Protein AF-0000000077929182 (afdb_homodimer)

InterPro domains:
  IPR011042 Six-bladed beta-propeller, TolB-like [G3DSA:2.120.10.30] (1-137)

Sequence (280 aa):
MEGSLATRFIPGGKANRGLRALVFLTTSPQGNFVGSDWQQNSVVVCDGLGQVIGEYRGPGLHGCQPGSVSVDKKGYIFLTLREVNKVVILDPKGSLLGDFLTAYHGLEKPRVTTMVDGRHLVVSLSNGTIHVFRVRSPDSMEGSLATRFIPGGKANRGLRALVFLTTSPQGNFVGSDWQQNSVVVCDGLGQVIGEYRGPGLHGCQPGSVSVDKKGYIFLTLREVNKVVILDPKGSLLGDFLTAYHGLEKPRVTTMVDGRHLVVSLSNGTIHVFRVRSPDS

Foldseek 3Di:
DDDDDDDDAAQQGPVCVPQWDFPEWDAAPQQWIWTFTQNVLWIFIGHNRRYTQAIGNDPLSPPDRWAEWEAANQQKIWTDRQVQQFIWIAHNRGHTPGTDDHVVNVGHRWHYWYDDPRFWIWTAHPVGDIDIDGHDDVVD/DDDDDDDDAAQQGPVCVPQWDFPEWDAAPQQWIWTFTQNVLWIFIGHNHRYTQAIGNDPLSPPDRWAEWEAANQQKIWTDRQVQQFIFIAHNRGHTPGTDDHVVNVGHRWHYWYDDPRFWIWTAHPVGDIDIDGHDDVVD

Solvent-accessible surface area (backbone atoms only — not comparable to full-atom values): 13642 Å² total; per-residue (Å²): 107,48,66,43,81,70,50,70,44,23,64,64,32,75,90,37,59,60,61,32,29,48,70,27,52,38,62,30,78,86,46,29,37,40,30,17,18,51,68,66,33,21,36,40,27,20,40,81,82,20,46,61,71,25,63,28,68,53,89,72,23,74,98,43,75,40,35,21,47,26,39,29,68,85,28,38,30,39,35,27,26,34,93,76,18,27,28,32,32,22,40,69,51,35,47,79,74,46,80,54,44,34,53,91,73,69,41,51,36,31,43,24,38,32,54,45,93,46,37,32,44,34,36,32,20,54,46,26,36,36,40,33,22,41,53,45,50,74,90,102,108,49,66,43,83,71,49,69,42,25,62,63,32,74,90,37,57,59,61,32,29,48,69,27,50,38,64,30,78,86,46,30,38,39,30,18,18,52,67,66,33,22,38,40,26,20,41,79,82,20,47,60,72,25,61,27,70,54,89,73,23,74,98,43,75,40,37,22,47,27,39,29,67,84,27,37,30,38,35,27,27,35,92,77,19,28,28,32,31,22,40,70,51,36,48,79,73,45,79,55,43,35,53,90,74,70,41,54,36,30,43,25,38,31,54,44,93,45,37,32,44,34,36,32,20,54,46,26,36,35,38,34,23,41,54,43,51,74,90,103

Organism: Lynx pardinus (NCBI:txid191816)

pLDDT: mean 92.9, std 7.56, range [47.56, 98.25]

Nearest PDB structures (foldseek):
  6xg7-assembly1_A  TM=8.193E-01  e=3.027E-07  Drosophila melanogaster
  7qrv-assembly2_B  TM=7.814E-01  e=9.062E-07  Homo sapiens
  7qrw-assembly1_A  TM=7.656E-01  e=4.958E-06  Homo sapiens
  8j72-assembly1_A  TM=8.056E-01  e=1.259E-05  Mus musculus
  5ex7-assembly1_A  TM=6.971E-01  e=2.568E-06  Drosophila melanogaster

Structure (mmCIF, N/CA/C/O backbone):
data_AF-0000000077929182-model_v1
#
loop_
_entity.id
_entity.type
_entity.pdbx_description
1 polymer 'E3 ubiquitin-protein ligase trim56'
#
loop_
_atom_site.group_PDB
_atom_site.id
_atom_site.type_symbol
_atom_site.label_atom_id
_atom_site.label_alt_id
_atom_site.label_comp_id
_atom_site.label_asym_id
_atom_site.label_entity_id
_atom_site.label_seq_id
_atom_site.pdbx_PDB_ins_code
_atom_site.Cartn_x
_atom_site.Cartn_y
_atom_site.Cartn_z
_atom_site.occupancy
_atom_site.B_iso_or_equiv
_atom_site.auth_seq_id
_atom_site.auth_comp_id
_atom_site.auth_asym_id
_atom_site.auth_atom_id
_atom_site.pdbx_PDB_model_num
ATOM 1 N N . MET A 1 1 ? 13.773 18.625 -3.391 1 83.38 1 MET A N 1
ATOM 2 C CA . MET A 1 1 ? 12.367 18.219 -3.361 1 83.38 1 MET A CA 1
ATOM 3 C C . MET A 1 1 ? 11.719 18.625 -2.041 1 83.38 1 MET A C 1
ATOM 5 O O . MET A 1 1 ? 12.336 18.531 -0.981 1 83.38 1 MET A O 1
ATOM 9 N N . GLU A 1 2 ? 10.68 19.297 -2.236 1 87.94 2 GLU A N 1
ATOM 10 C CA . GLU A 1 2 ? 10 19.797 -1.045 1 87.94 2 GLU A CA 1
ATOM 11 C C . GLU A 1 2 ? 8.547 19.328 -1.004 1 87.94 2 GLU A C 1
ATOM 13 O O . GLU A 1 2 ? 7.91 19.156 -2.049 1 87.94 2 GLU A O 1
ATOM 18 N N . GLY A 1 3 ? 8.125 18.953 0.237 1 92.5 3 GLY A N 1
ATOM 19 C CA . GLY A 1 3 ? 6.723 18.672 0.479 1 92.5 3 GLY A CA 1
ATOM 20 C C . GLY A 1 3 ? 6.012 19.766 1.256 1 92.5 3 GLY A C 1
ATOM 21 O O . GLY A 1 3 ? 6.527 20.25 2.262 1 92.5 3 GLY A O 1
ATOM 22 N N . SER A 1 4 ? 4.906 20.219 0.706 1 94.06 4 SER A N 1
ATOM 23 C CA . SER A 1 4 ? 4.078 21.203 1.407 1 94.06 4 SER A CA 1
ATOM 24 C C . SER A 1 4 ? 2.682 20.656 1.678 1 94.06 4 SER A C 1
ATOM 26 O O . SER A 1 4 ? 2.074 20.031 0.804 1 94.06 4 SER A O 1
ATOM 28 N N . LEU A 1 5 ? 2.184 20.875 2.857 1 95.38 5 LEU A N 1
ATOM 29 C CA . LEU A 1 5 ? 0.875 20.375 3.254 1 95.38 5 LEU A CA 1
ATOM 30 C C . LEU A 1 5 ? -0.235 21.031 2.445 1 95.38 5 LEU A C 1
ATOM 32 O O . LEU A 1 5 ? -0.37 22.25 2.457 1 95.38 5 LEU A O 1
ATOM 36 N N . ALA A 1 6 ? -0.943 20.234 1.772 1 95.06 6 ALA A N 1
ATOM 37 C CA . ALA A 1 6 ? -2.062 20.734 0.974 1 95.06 6 ALA A CA 1
ATOM 38 C C . ALA A 1 6 ? -3.365 20.672 1.767 1 95.06 6 ALA A C 1
ATOM 40 O O . ALA A 1 6 ? -4.145 21.641 1.755 1 95.06 6 ALA A O 1
ATOM 41 N N . THR A 1 7 ? -3.629 19.578 2.395 1 94.62 7 THR A N 1
ATOM 42 C CA . THR A 1 7 ? -4.824 19.406 3.215 1 94.62 7 THR A CA 1
ATOM 43 C C . THR A 1 7 ? -4.645 18.25 4.199 1 94.62 7 THR A C 1
ATOM 45 O O . THR A 1 7 ? -3.67 17.5 4.113 1 94.62 7 THR A O 1
ATOM 48 N N . ARG A 1 8 ? -5.449 18.188 5.188 1 95.19 8 ARG A N 1
ATOM 49 C CA . ARG A 1 8 ? -5.512 17.078 6.141 1 95.19 8 ARG A CA 1
ATOM 50 C C . ARG A 1 8 ? -6.953 16.797 6.562 1 95.19 8 ARG A C 1
ATOM 52 O O . ARG A 1 8 ? -7.777 17.719 6.609 1 95.19 8 ARG A O 1
ATOM 59 N N . PHE A 1 9 ? -7.242 15.594 6.754 1 95.38 9 PHE A N 1
ATOM 60 C CA . PHE A 1 9 ? -8.578 15.234 7.215 1 95.38 9 PHE A CA 1
ATOM 61 C C . PHE A 1 9 ? -8.547 13.93 8.008 1 95.38 9 PHE A C 1
ATOM 63 O O . PHE A 1 9 ? -7.539 13.219 8 1 95.38 9 PHE A O 1
ATOM 70 N N . ILE A 1 10 ? -9.586 13.695 8.742 1 94.88 10 ILE A N 1
ATOM 71 C CA . ILE A 1 10 ? -9.844 12.445 9.453 1 94.88 10 ILE A CA 1
ATOM 72 C C . ILE A 1 10 ? -11.062 11.75 8.859 1 94.88 10 ILE A C 1
ATOM 74 O O . ILE A 1 10 ? -12.156 12.328 8.812 1 94.88 10 ILE A O 1
ATOM 78 N N . PRO A 1 11 ? -10.82 10.531 8.336 1 95.12 11 PRO A N 1
ATOM 79 C CA . PRO A 1 11 ? -12.016 9.844 7.84 1 95.12 11 PRO A CA 1
ATOM 80 C C . PRO A 1 11 ? -13.156 9.836 8.852 1 95.12 11 PRO A C 1
ATOM 82 O O . PRO A 1 11 ? -12.977 9.375 9.984 1 95.12 11 PRO A O 1
ATOM 85 N N . GLY A 1 12 ? -14.328 10.289 8.422 1 93.44 12 GLY A N 1
ATOM 86 C CA . GLY A 1 12 ? -15.492 10.359 9.289 1 93.44 12 GLY A CA 1
ATOM 87 C C . GLY A 1 12 ? -15.539 11.633 10.117 1 93.44 12 GLY A C 1
ATOM 88 O O . GLY A 1 12 ? -16.484 11.859 10.867 1 93.44 12 GLY A O 1
ATOM 89 N N . GLY A 1 13 ? -14.492 12.484 10.055 1 93.44 13 GLY A N 1
ATOM 90 C CA . GLY A 1 13 ? -14.508 13.766 10.734 1 93.44 13 GLY A CA 1
ATOM 91 C C . GLY A 1 13 ? -13.664 13.789 11.992 1 93.44 13 GLY A C 1
ATOM 92 O O . GLY A 1 13 ? -13.219 12.742 12.469 1 93.44 13 GLY A O 1
ATOM 93 N N . LYS A 1 14 ? -13.523 15 12.562 1 91.38 14 LYS A N 1
ATOM 94 C CA . LYS A 1 14 ? -12.617 15.25 13.68 1 91.38 14 LYS A CA 1
ATOM 95 C C . LYS A 1 14 ? -13.023 14.438 14.906 1 91.38 14 LYS A C 1
ATOM 97 O O . LYS A 1 14 ? -12.164 14.031 15.695 1 91.38 14 LYS A O 1
ATOM 102 N N . ALA A 1 15 ? -14.258 14.164 15.039 1 91.38 15 ALA A N 1
ATOM 103 C CA . ALA A 1 15 ? -14.758 13.406 16.188 1 91.38 15 ALA A CA 1
ATOM 104 C C . ALA A 1 15 ? -14.203 11.984 16.188 1 91.38 15 ALA A C 1
ATOM 106 O O . ALA A 1 15 ? -14.227 11.297 17.203 1 91.38 15 ALA A O 1
ATOM 107 N N . ASN A 1 16 ? -13.688 11.555 15.078 1 90.94 16 ASN A N 1
ATOM 108 C CA . ASN A 1 16 ? -13.172 10.195 14.938 1 90.94 16 ASN A CA 1
ATOM 109 C C . ASN A 1 16 ? -11.656 10.156 15.117 1 90.94 16 ASN A C 1
ATOM 111 O O . ASN A 1 16 ? -11.031 9.117 14.898 1 90.94 16 ASN A O 1
ATOM 115 N N . ARG A 1 17 ? -11.047 11.234 15.477 1 89.38 17 ARG A N 1
ATOM 116 C CA . ARG A 1 17 ? -9.602 11.25 15.672 1 89.38 17 ARG A CA 1
ATOM 117 C C . ARG A 1 17 ? -9.172 10.195 16.688 1 89.38 17 ARG A C 1
ATOM 119 O O . ARG A 1 17 ? -9.758 10.086 17.766 1 89.38 17 ARG A O 1
ATOM 126 N N . GLY A 1 18 ? -8.219 9.469 16.281 1 91.88 18 GLY A N 1
ATOM 127 C CA . GLY A 1 18 ? -7.688 8.453 17.172 1 91.88 18 GLY A CA 1
ATOM 128 C C . GLY A 1 18 ? -8.5 7.168 17.172 1 91.88 18 GLY A C 1
ATOM 129 O O . GLY A 1 18 ? -8.125 6.191 17.828 1 91.88 18 GLY A O 1
ATOM 130 N N . LEU A 1 19 ? -9.562 7.168 16.453 1 93.88 19 LEU A N 1
ATOM 131 C CA . LEU A 1 19 ? -10.438 6.004 16.453 1 93.88 19 LEU A CA 1
ATOM 132 C C . LEU A 1 19 ? -10.125 5.09 15.266 1 93.88 19 LEU A C 1
ATOM 134 O O . LEU A 1 19 ? -10.711 4.016 15.133 1 93.88 19 LEU A O 1
ATOM 138 N N . ARG A 1 20 ? -9.148 5.566 14.484 1 93 20 ARG A N 1
ATOM 139 C CA . ARG A 1 20 ? -8.766 4.77 13.328 1 93 20 ARG A CA 1
ATOM 140 C C . ARG A 1 20 ? -7.254 4.598 13.25 1 93 20 ARG A C 1
ATOM 142 O O . ARG A 1 20 ? -6.504 5.445 13.742 1 93 20 ARG A O 1
ATOM 149 N N . ALA A 1 21 ? -6.844 3.523 12.75 1 92.69 21 ALA A N 1
ATOM 150 C CA . ALA A 1 21 ? -5.449 3.215 12.453 1 92.69 21 ALA A CA 1
ATOM 151 C C . ALA A 1 21 ? -5.312 2.52 11.102 1 92.69 21 ALA A C 1
ATOM 153 O O . ALA A 1 21 ? -5.293 1.289 11.023 1 92.69 21 ALA A O 1
ATOM 154 N N . LEU A 1 22 ? -5.133 3.322 10.094 1 95.12 22 LEU A N 1
ATOM 155 C CA . LEU A 1 22 ? -5.043 2.77 8.75 1 95.12 22 LEU A CA 1
ATOM 156 C C . LEU A 1 22 ? -3.723 2.033 8.547 1 95.12 22 LEU A C 1
ATOM 158 O O . LEU A 1 22 ? -2.658 2.557 8.883 1 95.12 22 LEU A O 1
ATOM 162 N N . VAL A 1 23 ? -3.799 0.853 8.016 1 94.25 23 VAL A N 1
ATOM 163 C CA . VAL A 1 23 ? -2.594 0.059 7.809 1 94.25 23 VAL A CA 1
ATOM 164 C C . VAL A 1 23 ? -2.303 -0.065 6.316 1 94.25 23 VAL A C 1
ATOM 166 O O . VAL A 1 23 ? -1.18 -0.385 5.918 1 94.25 23 VAL A O 1
ATOM 169 N N . PHE A 1 24 ? -3.266 0.131 5.461 1 97.06 24 PHE A N 1
ATOM 170 C CA . PHE A 1 24 ? -3.117 0.319 4.023 1 97.06 24 PHE A CA 1
ATOM 171 C C . PHE A 1 24 ? -3.994 1.466 3.535 1 97.06 24 PHE A C 1
ATOM 173 O O . PHE A 1 24 ? -5.012 1.786 4.156 1 97.06 24 PHE A O 1
ATOM 180 N N . LEU A 1 25 ? -3.576 2.027 2.471 1 97.81 25 LEU A N 1
ATOM 181 C CA . LEU A 1 25 ? -4.266 3.188 1.912 1 97.81 25 LEU A CA 1
ATOM 182 C C . LEU A 1 25 ? -3.986 3.318 0.419 1 97.81 25 LEU A C 1
ATOM 184 O O . LEU A 1 25 ? -2.848 3.152 -0.021 1 97.81 25 LEU A O 1
ATOM 188 N N . THR A 1 26 ? -5 3.543 -0.329 1 97.38 26 THR A N 1
ATOM 189 C CA . THR A 1 26 ? -4.887 3.854 -1.749 1 97.38 26 THR A CA 1
ATOM 190 C C . THR A 1 26 ? -5.965 4.844 -2.174 1 97.38 26 THR A C 1
ATOM 192 O O . THR A 1 26 ? -6.758 5.301 -1.347 1 97.38 26 THR A O 1
ATOM 195 N N . THR A 1 27 ? -5.91 5.27 -3.357 1 96.19 27 THR A N 1
ATOM 196 C CA . THR A 1 27 ? -6.891 6.203 -3.896 1 96.19 27 THR A CA 1
ATOM 197 C C . THR A 1 27 ? -7.512 5.656 -5.18 1 96.19 27 THR A C 1
ATOM 199 O O . THR A 1 27 ? -6.859 4.922 -5.926 1 96.19 27 THR A O 1
ATOM 202 N N . SER A 1 28 ? -8.773 5.965 -5.363 1 95.5 28 SER A N 1
ATOM 203 C CA . SER A 1 28 ? -9.453 5.582 -6.594 1 95.5 28 SER A CA 1
ATOM 204 C C . SER A 1 28 ? -9.375 6.688 -7.641 1 95.5 28 SER A C 1
ATOM 206 O O . SER A 1 28 ? -9.094 7.844 -7.305 1 95.5 28 SER A O 1
ATOM 208 N N . PRO A 1 29 ? -9.586 6.312 -8.914 1 92.31 29 PRO A N 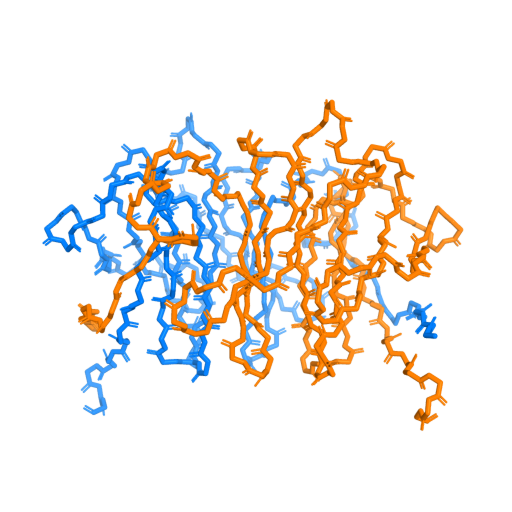1
ATOM 209 C CA . PRO A 1 29 ? -9.609 7.332 -9.961 1 92.31 29 PRO A CA 1
ATOM 210 C C . PRO A 1 29 ? -10.711 8.367 -9.758 1 92.31 29 PRO A C 1
ATOM 212 O O . PRO A 1 29 ? -10.648 9.461 -10.312 1 92.31 29 PRO A O 1
ATOM 215 N N . GLN A 1 30 ? -11.719 8.047 -9.008 1 91.56 30 GLN A N 1
ATOM 216 C CA . GLN A 1 30 ? -12.844 8.945 -8.75 1 91.56 30 GLN A CA 1
ATOM 217 C C . GLN A 1 30 ? -12.516 9.922 -7.629 1 91.56 30 GLN A C 1
ATOM 219 O O . GLN A 1 30 ? -13.328 10.797 -7.301 1 91.56 30 GLN A O 1
ATOM 224 N N . GLY A 1 31 ? -11.375 9.742 -7.035 1 93 31 GLY A N 1
ATOM 225 C CA . GLY A 1 31 ? -10.953 10.688 -6.016 1 93 31 GLY A CA 1
ATOM 226 C C . GLY A 1 31 ? -11.297 10.242 -4.605 1 93 31 GLY A C 1
ATOM 227 O O . GLY A 1 31 ? -11.242 11.039 -3.668 1 93 31 GLY A O 1
ATOM 228 N N . ASN A 1 32 ? -11.711 8.992 -4.469 1 96.69 32 ASN A N 1
ATOM 229 C CA . ASN A 1 32 ? -11.977 8.445 -3.143 1 96.69 32 ASN A CA 1
ATOM 230 C C . ASN A 1 32 ? -10.711 7.855 -2.52 1 96.69 32 ASN A C 1
ATOM 232 O O . ASN A 1 32 ? -9.82 7.402 -3.234 1 96.69 32 ASN A O 1
ATOM 236 N N . PHE A 1 33 ? -10.688 7.887 -1.22 1 97.12 33 PHE A N 1
ATOM 237 C CA . PHE A 1 33 ? -9.664 7.188 -0.451 1 97.12 33 PHE A CA 1
ATOM 238 C C . PHE A 1 33 ? -10.195 5.848 0.056 1 97.12 33 PHE A C 1
ATOM 240 O O . PHE A 1 33 ? -11.336 5.758 0.504 1 97.12 33 PHE A O 1
ATOM 247 N N . VAL A 1 34 ? -9.445 4.859 -0.095 1 98.19 34 VAL A N 1
ATOM 248 C CA . VAL A 1 34 ? -9.773 3.521 0.385 1 98.19 34 VAL A CA 1
ATOM 249 C C . VAL A 1 34 ? -8.695 3.033 1.344 1 98.19 34 VAL A C 1
ATOM 251 O O . VAL A 1 34 ? -7.512 2.988 0.986 1 98.19 34 VAL A O 1
ATOM 254 N N . GLY A 1 35 ? -9.055 2.707 2.539 1 97.5 35 GLY A N 1
ATOM 255 C CA . GLY A 1 35 ? -8.078 2.287 3.533 1 97.5 35 GLY A CA 1
ATOM 256 C C . GLY A 1 35 ? -8.531 1.088 4.344 1 97.5 35 GLY A C 1
ATOM 257 O O . GLY A 1 35 ? -9.727 0.931 4.617 1 97.5 35 GLY A O 1
ATOM 258 N N . SER A 1 36 ? -7.586 0.238 4.641 1 96.69 36 SER A N 1
ATOM 259 C CA . SER A 1 36 ? -7.824 -0.81 5.629 1 96.69 36 SER A CA 1
ATOM 260 C C . SER A 1 36 ? -7.531 -0.317 7.039 1 96.69 36 SER A C 1
ATOM 262 O O . SER A 1 36 ? -6.453 0.216 7.305 1 96.69 36 SER A O 1
ATOM 264 N N . ASP A 1 37 ? -8.469 -0.519 7.879 1 95 37 ASP A N 1
ATOM 265 C CA . ASP A 1 37 ? -8.406 0.017 9.234 1 95 37 ASP A CA 1
ATOM 266 C C . ASP A 1 37 ? -8.273 -1.104 10.266 1 95 37 ASP A C 1
ATOM 268 O O . ASP A 1 37 ? -9.211 -1.862 10.492 1 95 37 ASP A O 1
ATOM 272 N N . TRP A 1 38 ? -7.121 -1.135 10.875 1 91.56 38 TRP A N 1
ATOM 273 C CA . TRP A 1 38 ? -6.859 -2.176 11.859 1 91.56 38 TRP A CA 1
ATOM 274 C C . TRP A 1 38 ? -7.719 -1.975 13.109 1 91.56 38 TRP A C 1
ATOM 276 O O . TRP A 1 38 ? -8.25 -2.938 13.664 1 91.56 38 TRP A O 1
ATOM 286 N N . GLN A 1 39 ? -7.836 -0.764 13.508 1 92.38 39 GLN A N 1
ATOM 287 C CA . GLN A 1 39 ? -8.57 -0.482 14.742 1 92.38 39 GLN A CA 1
ATOM 288 C C . GLN A 1 39 ? -10.055 -0.819 14.578 1 92.38 39 GLN A C 1
ATOM 290 O O . GLN A 1 39 ? -10.672 -1.378 15.492 1 92.38 39 GLN A O 1
ATOM 295 N N . GLN A 1 40 ? -10.578 -0.492 13.469 1 91.81 40 GLN A N 1
ATOM 296 C CA . GLN A 1 40 ? -12 -0.715 13.219 1 91.81 40 GLN A CA 1
ATOM 297 C C . GLN A 1 40 ? -12.234 -2.062 12.547 1 91.81 40 GLN A C 1
ATOM 299 O O . GLN A 1 40 ? -13.383 -2.471 12.344 1 91.81 40 GLN A O 1
ATOM 304 N N . ASN A 1 41 ? -11.203 -2.791 12.203 1 93.19 41 ASN A N 1
ATOM 305 C CA . ASN A 1 41 ? -11.297 -4.047 11.461 1 93.19 41 ASN A CA 1
ATOM 306 C C . ASN A 1 41 ? -12.188 -3.908 10.234 1 93.19 41 ASN A C 1
ATOM 308 O O . ASN A 1 41 ? -13.117 -4.695 10.047 1 93.19 41 ASN A O 1
ATOM 312 N N . SER A 1 42 ? -11.859 -2.961 9.43 1 95.19 42 SER A N 1
ATOM 313 C CA . SER A 1 42 ? -12.711 -2.648 8.289 1 95.19 42 SER A CA 1
ATOM 314 C C . SER A 1 42 ? -11.906 -2.066 7.137 1 95.19 42 SER A C 1
ATOM 316 O O . SER A 1 42 ? -10.742 -1.708 7.305 1 95.19 42 SER A O 1
ATOM 318 N N . VAL A 1 43 ? -12.484 -2.129 5.996 1 97.31 43 VAL A N 1
ATOM 319 C CA . VAL A 1 43 ? -12.07 -1.295 4.871 1 97.31 43 VAL A CA 1
ATOM 320 C C . VAL A 1 43 ? -12.984 -0.076 4.77 1 97.31 43 VAL A C 1
ATOM 322 O O . VAL A 1 43 ? -14.195 -0.215 4.629 1 97.31 43 VAL A O 1
ATOM 325 N N . VAL A 1 44 ? -12.422 1.069 4.875 1 97.25 44 VAL A N 1
ATOM 326 C CA . VAL A 1 44 ? -13.195 2.305 4.852 1 97.25 44 VAL A CA 1
ATOM 327 C C . VAL A 1 44 ? -13 3.014 3.516 1 97.25 44 VAL A C 1
ATOM 329 O O . VAL A 1 44 ? -11.891 3.051 2.982 1 97.25 44 VAL A O 1
ATOM 332 N N . VAL A 1 45 ? -14.086 3.5 2.955 1 98.12 45 VAL A N 1
ATOM 333 C CA . VAL A 1 45 ? -14.062 4.34 1.764 1 98.12 45 VAL A CA 1
ATOM 334 C C . VAL A 1 45 ? -14.516 5.758 2.121 1 98.12 45 VAL A C 1
ATOM 336 O O . VAL A 1 45 ? -15.602 5.949 2.668 1 98.12 45 VAL A O 1
ATOM 339 N N . CYS A 1 46 ? -13.68 6.691 1.832 1 96.81 46 CYS A N 1
ATOM 340 C CA . CYS A 1 46 ? -14.039 8.086 2.062 1 96.81 46 CYS A CA 1
ATOM 341 C C . CYS A 1 46 ? -13.836 8.914 0.803 1 96.81 46 CYS A C 1
ATOM 343 O O . CYS A 1 46 ? -12.992 8.586 -0.035 1 96.81 46 CYS A O 1
ATOM 345 N N . ASP A 1 47 ?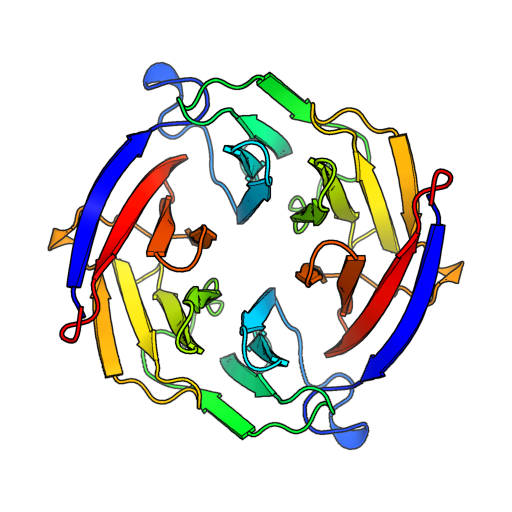 -14.594 9.977 0.696 1 95.31 47 ASP A N 1
ATOM 346 C CA . ASP A 1 47 ? -14.438 10.844 -0.464 1 95.31 47 ASP A CA 1
ATOM 347 C C . ASP A 1 47 ? -13.312 11.859 -0.241 1 95.31 47 ASP A C 1
ATOM 349 O O . ASP A 1 47 ? -12.609 11.797 0.769 1 95.31 47 ASP A O 1
ATOM 353 N N . GLY A 1 48 ? -13.094 12.688 -1.212 1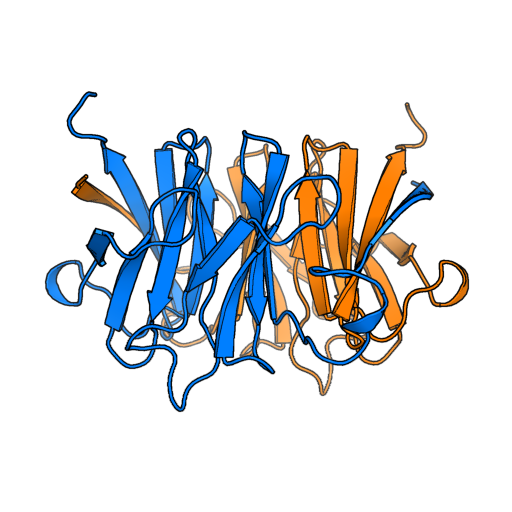 90.5 48 GLY A N 1
ATOM 354 C CA . GLY A 1 48 ? -11.992 13.625 -1.186 1 90.5 48 GLY A CA 1
ATOM 355 C C . GLY A 1 48 ? -12.102 14.648 -0.07 1 90.5 48 GLY A C 1
ATOM 356 O O . GLY A 1 48 ? -11.133 15.344 0.241 1 90.5 48 GLY A O 1
ATOM 357 N N . LEU A 1 49 ? -13.25 14.68 0.604 1 89.25 49 LEU A N 1
ATOM 358 C CA . LEU A 1 49 ? -13.477 15.625 1.693 1 89.25 49 LEU A CA 1
ATOM 359 C C . LEU A 1 49 ? -13.406 14.914 3.045 1 89.25 49 LEU A C 1
ATOM 361 O O . LEU A 1 49 ? -13.594 15.547 4.09 1 89.25 49 LEU A O 1
ATOM 365 N N . GLY A 1 50 ? -13.141 13.625 2.998 1 92.62 50 GLY A N 1
ATOM 366 C CA . GLY A 1 50 ? -12.969 12.875 4.23 1 92.62 50 GLY A CA 1
ATOM 367 C C . GLY A 1 50 ? -14.258 12.266 4.746 1 92.62 50 GLY A C 1
ATOM 368 O O . GLY A 1 50 ? -14.281 11.664 5.82 1 92.62 50 GLY A O 1
ATOM 369 N N . GLN A 1 51 ? -15.305 12.445 4.012 1 95.56 51 GLN A N 1
ATOM 370 C CA . GLN A 1 51 ? -16.562 11.812 4.395 1 95.56 51 GLN A CA 1
ATOM 371 C C . GLN A 1 51 ? -16.562 10.328 4.07 1 95.56 51 GLN A C 1
ATOM 373 O O . GLN A 1 51 ? -16.234 9.93 2.947 1 95.56 51 GLN A O 1
ATOM 378 N N . VAL A 1 52 ? -16.953 9.555 5.074 1 96.88 52 VAL A N 1
ATOM 379 C CA . VAL A 1 52 ? -17.047 8.117 4.859 1 96.88 52 VAL A CA 1
ATOM 380 C C . VAL A 1 52 ? -18.281 7.801 4.016 1 96.88 52 VAL A C 1
ATOM 382 O O . VAL A 1 52 ? -19.406 8.125 4.406 1 96.88 52 VAL A O 1
ATOM 385 N N . ILE A 1 53 ? -18.078 7.199 2.902 1 96.94 53 ILE A N 1
ATOM 386 C CA . ILE A 1 53 ? -19.203 6.918 2.008 1 96.94 53 ILE A CA 1
ATOM 387 C C . ILE A 1 53 ? -19.453 5.414 1.963 1 96.94 53 ILE A C 1
ATOM 389 O O . ILE A 1 53 ? -20.453 4.965 1.379 1 96.94 53 ILE A O 1
ATOM 393 N N . GLY A 1 54 ? -18.594 4.594 2.564 1 96.81 54 GLY A N 1
ATOM 394 C CA . GLY A 1 54 ? -18.75 3.15 2.654 1 96.81 54 GLY A CA 1
ATOM 395 C C . GLY A 1 54 ? -17.75 2.498 3.594 1 96.81 54 GLY A C 1
ATOM 396 O O . GLY A 1 54 ? -16.688 3.051 3.85 1 96.81 54 GLY A O 1
ATOM 397 N N . GLU A 1 55 ? -18.094 1.359 4.078 1 95.81 55 GLU A N 1
ATOM 398 C CA . GLU A 1 55 ? -17.25 0.59 4.984 1 95.81 55 GLU A CA 1
ATOM 399 C C . GLU A 1 55 ? -17.562 -0.901 4.895 1 95.81 55 GLU A C 1
ATOM 401 O O . GLU A 1 55 ? -18.719 -1.308 4.988 1 95.81 55 GLU A O 1
ATOM 406 N N . TYR A 1 56 ? -16.562 -1.627 4.656 1 96.88 56 TYR A N 1
ATOM 407 C CA . TYR A 1 56 ? -16.703 -3.078 4.609 1 96.88 56 TYR A CA 1
ATOM 408 C C . TYR A 1 56 ? -16.188 -3.721 5.887 1 96.88 56 TYR A C 1
ATOM 410 O O . TYR A 1 56 ? -15.008 -3.564 6.23 1 96.88 56 TYR A O 1
ATOM 418 N N . ARG A 1 57 ? -16.969 -4.414 6.672 1 92.38 57 ARG A N 1
ATOM 419 C CA . ARG A 1 57 ? -16.641 -5.133 7.895 1 92.38 57 ARG A CA 1
ATOM 420 C C . ARG A 1 57 ? -16.953 -6.617 7.77 1 92.38 57 ARG A C 1
ATOM 422 O O . ARG A 1 57 ? -17.453 -7.23 8.719 1 92.38 57 ARG A O 1
ATOM 429 N N . GLY A 1 58 ? -16.812 -7.137 6.59 1 82.81 58 GLY A N 1
ATOM 430 C CA . GLY A 1 58 ? -17.312 -8.469 6.293 1 82.81 58 GLY A CA 1
ATOM 431 C C . GLY A 1 58 ? -16.375 -9.578 6.719 1 82.81 58 GLY A C 1
ATOM 432 O O . GLY A 1 58 ? -15.367 -9.312 7.391 1 82.81 58 GLY A O 1
ATOM 433 N N . PRO A 1 59 ? -16.859 -10.742 6.434 1 75 59 PRO A N 1
ATOM 434 C CA . PRO A 1 59 ? -16.047 -11.93 6.746 1 75 59 PRO A CA 1
ATOM 435 C C . PRO A 1 59 ? -14.633 -11.844 6.191 1 75 59 PRO A C 1
ATOM 437 O O . PRO A 1 59 ? -14.398 -11.203 5.164 1 75 59 PRO A O 1
ATOM 440 N N . GLY A 1 60 ? -13.688 -12.383 6.926 1 76.5 60 GLY A N 1
ATOM 441 C CA . GLY A 1 60 ? -12.305 -12.406 6.492 1 76.5 60 GLY A CA 1
ATOM 442 C C . GLY A 1 60 ? -11.438 -11.383 7.195 1 76.5 60 GLY A C 1
ATOM 443 O O . GLY A 1 60 ? -10.203 -11.469 7.164 1 76.5 60 GLY A O 1
ATOM 444 N N . LEU A 1 61 ? -12.211 -10.328 7.641 1 81.25 61 LEU A N 1
ATOM 445 C CA . LEU A 1 61 ? -11.445 -9.297 8.344 1 81.25 61 LEU A CA 1
ATOM 446 C C . LEU A 1 61 ? -11.383 -9.594 9.836 1 81.25 61 LEU A C 1
ATOM 448 O O . LEU A 1 61 ? -10.539 -9.055 10.547 1 81.25 61 LEU A O 1
ATOM 452 N N . HIS A 1 62 ? -12.227 -10.469 10.297 1 75.94 62 HIS A N 1
ATOM 453 C CA . HIS A 1 62 ? -12.328 -10.711 11.734 1 75.94 62 HIS A CA 1
ATOM 454 C C . HIS A 1 62 ? -11.18 -11.594 12.227 1 75.94 62 HIS A C 1
ATOM 456 O O . HIS A 1 62 ? -10.867 -12.609 11.602 1 75.94 62 HIS A O 1
ATOM 462 N N . GLY A 1 63 ? -10.578 -11.055 13.344 1 70.31 63 GLY A N 1
ATOM 463 C CA . GLY A 1 63 ? -9.523 -11.812 14 1 70.31 63 GLY A CA 1
ATOM 464 C C . GLY A 1 63 ? -8.164 -11.625 13.344 1 70.31 63 GLY A C 1
ATOM 465 O O . GLY A 1 63 ? -7.168 -12.188 13.805 1 70.31 63 GLY A O 1
ATOM 466 N N . CYS A 1 64 ? -8.172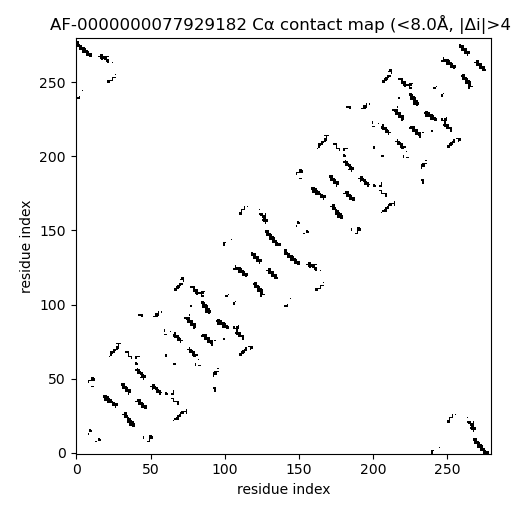 -10.961 12.18 1 73.81 64 CYS A N 1
ATOM 467 C CA . CYS A 1 64 ? -6.906 -10.742 11.484 1 73.81 64 CYS A CA 1
ATOM 468 C C . CYS A 1 64 ? -6.723 -9.273 11.125 1 73.81 64 CYS A C 1
ATOM 470 O O . CYS A 1 64 ? -7.668 -8.492 11.203 1 73.81 64 CYS A O 1
ATOM 472 N N . GLN A 1 65 ? -5.504 -8.859 10.969 1 81.12 65 GLN A N 1
ATOM 473 C CA . GLN A 1 65 ? -5.25 -7.543 10.391 1 81.12 65 GLN A CA 1
ATOM 474 C C . GLN A 1 65 ? -5.871 -7.426 9 1 81.12 65 GLN A C 1
ATOM 476 O O . GLN A 1 65 ? -5.734 -8.336 8.18 1 81.12 65 GLN A O 1
ATOM 481 N N . PRO A 1 66 ? -6.727 -6.406 8.836 1 90.5 66 PRO A N 1
ATOM 482 C CA . PRO A 1 66 ? -7.254 -6.25 7.477 1 90.5 66 PRO A CA 1
ATOM 483 C C . PRO A 1 66 ? -6.152 -6.188 6.422 1 90.5 66 PRO A C 1
ATOM 485 O O . PRO A 1 66 ? -5.082 -5.633 6.672 1 90.5 66 PRO A O 1
ATOM 488 N N . GLY A 1 67 ? -6.395 -6.707 5.312 1 94.88 67 GLY A N 1
ATOM 489 C CA . GLY A 1 67 ? -5.395 -6.883 4.27 1 94.88 67 GLY A CA 1
ATOM 490 C C . GLY A 1 67 ? -5.18 -5.637 3.434 1 94.88 67 GLY A C 1
ATOM 491 O O . GLY A 1 67 ? -5.715 -4.57 3.75 1 94.88 67 GLY A O 1
ATOM 492 N N . SER A 1 68 ? -4.355 -5.758 2.447 1 97.31 68 SER A N 1
ATOM 493 C CA . SER A 1 68 ? -3.996 -4.695 1.514 1 97.31 68 SER A CA 1
ATOM 494 C C . SER A 1 68 ? -5.121 -4.426 0.521 1 97.31 68 SER A C 1
ATOM 496 O O . SER A 1 68 ? -5.836 -5.348 0.121 1 97.31 68 SER A O 1
ATOM 498 N N . VAL A 1 69 ? -5.211 -3.152 0.123 1 98.19 69 VAL A N 1
ATOM 499 C CA . VAL A 1 69 ? -6.262 -2.756 -0.805 1 98.19 69 VAL A CA 1
ATOM 500 C C . VAL A 1 69 ? -5.645 -2.111 -2.043 1 98.19 69 VAL A C 1
ATOM 502 O O . VAL A 1 69 ? -4.648 -1.396 -1.946 1 98.19 69 VAL A O 1
ATOM 505 N N . SER A 1 70 ? -6.195 -2.34 -3.172 1 97.88 70 SER A N 1
ATOM 506 C CA . SER A 1 70 ? -5.93 -1.667 -4.438 1 97.88 70 SER A CA 1
ATOM 507 C C . SER A 1 70 ? -7.219 -1.42 -5.215 1 97.88 70 SER A C 1
ATOM 509 O O . SER A 1 70 ? -8.266 -1.995 -4.895 1 97.88 70 SER A O 1
ATOM 511 N N . VAL A 1 71 ? -7.191 -0.511 -6.145 1 97.12 71 VAL A N 1
ATOM 512 C CA . VAL A 1 71 ? -8.398 -0.092 -6.852 1 97.12 71 VAL A CA 1
ATOM 513 C C . VAL A 1 71 ? -8.125 -0.058 -8.359 1 97.12 71 VAL A C 1
ATOM 515 O O . VAL A 1 71 ? -7.066 0.395 -8.797 1 97.12 71 VAL A O 1
ATOM 518 N N . ASP A 1 72 ? -9.117 -0.522 -9.172 1 96.25 72 ASP A N 1
ATOM 519 C CA . ASP A 1 72 ? -8.93 -0.471 -10.617 1 96.25 72 ASP A CA 1
ATOM 520 C C . ASP A 1 72 ? -9.523 0.809 -11.203 1 96.25 72 ASP A C 1
ATOM 522 O O . ASP A 1 72 ? -9.922 1.71 -10.461 1 96.25 72 ASP A O 1
ATOM 526 N N . LYS A 1 73 ? -9.523 0.932 -12.484 1 94.06 73 LYS A N 1
ATOM 527 C CA . LYS A 1 73 ? -9.906 2.154 -13.18 1 94.06 73 LYS A CA 1
ATOM 528 C C . LYS A 1 73 ? -11.383 2.475 -12.969 1 94.06 73 LYS A C 1
ATOM 530 O O . LYS A 1 73 ? -11.805 3.621 -13.125 1 94.06 73 LYS A O 1
ATOM 535 N N . LYS A 1 74 ? -12.172 1.465 -12.656 1 94.69 74 LYS A N 1
ATOM 536 C CA . LYS A 1 74 ? -13.602 1.67 -12.477 1 94.69 74 LYS A CA 1
ATOM 537 C C . LYS A 1 74 ? -13.953 1.851 -11 1 94.69 74 LYS A C 1
ATOM 539 O O . LYS A 1 74 ? -15.117 2.027 -10.648 1 94.69 74 LYS A O 1
ATOM 544 N N . GLY A 1 75 ? -12.961 1.738 -10.172 1 95.38 75 GLY A N 1
ATOM 545 C CA . GLY A 1 75 ? -13.172 2 -8.758 1 95.38 75 GLY A CA 1
ATOM 546 C C . GLY A 1 75 ? -13.438 0.744 -7.949 1 95.38 75 GLY A C 1
ATOM 547 O O . GLY A 1 75 ? -13.672 0.814 -6.742 1 95.38 75 GLY A O 1
ATOM 548 N N . TYR A 1 76 ? -13.383 -0.397 -8.602 1 97.12 76 TYR A N 1
ATOM 549 C CA . TYR A 1 76 ? -13.531 -1.635 -7.844 1 97.12 76 TYR A CA 1
ATOM 550 C C . TYR A 1 76 ? -12.344 -1.853 -6.914 1 97.12 76 TYR A C 1
ATOM 552 O O . TYR A 1 76 ? -11.195 -1.574 -7.281 1 97.12 76 TYR A O 1
ATOM 560 N N . ILE A 1 77 ? -12.648 -2.342 -5.742 1 97.56 77 ILE A N 1
ATOM 561 C CA . ILE A 1 77 ? -11.648 -2.486 -4.688 1 97.56 77 ILE A CA 1
ATOM 562 C C . ILE A 1 77 ? -11.258 -3.955 -4.551 1 97.56 77 ILE A C 1
ATOM 564 O O . ILE A 1 77 ? -12.117 -4.832 -4.484 1 97.56 77 ILE A O 1
ATOM 568 N N . PHE A 1 78 ? -9.992 -4.219 -4.59 1 98.06 78 PHE A N 1
ATOM 569 C CA . PHE A 1 78 ? -9.445 -5.551 -4.355 1 98.06 78 PHE A CA 1
ATOM 570 C C . PHE A 1 78 ? -8.797 -5.633 -2.979 1 98.06 78 PHE A C 1
ATOM 572 O O . PHE A 1 78 ? -7.961 -4.793 -2.627 1 98.06 78 PHE A O 1
ATOM 579 N N . LEU A 1 79 ? -9.188 -6.574 -2.205 1 97.81 79 LEU A N 1
ATOM 580 C CA . LEU A 1 79 ? -8.766 -6.738 -0.819 1 97.81 79 LEU A CA 1
ATOM 581 C C . LEU A 1 79 ? -8.148 -8.117 -0.6 1 97.81 79 LEU A C 1
ATOM 583 O O . LEU A 1 79 ? -8.766 -9.133 -0.923 1 97.81 79 LEU A O 1
ATOM 587 N N . THR A 1 80 ? -6.953 -8.133 -0.121 1 97.19 80 THR A N 1
ATOM 588 C CA . THR A 1 80 ? -6.324 -9.406 0.204 1 97.19 80 THR A CA 1
ATOM 589 C C . THR A 1 80 ? -6.836 -9.945 1.538 1 97.19 80 THR A C 1
ATOM 591 O O . THR A 1 80 ? -6.949 -9.195 2.51 1 97.19 80 THR A O 1
ATOM 594 N N . LEU A 1 81 ? -7.164 -11.164 1.602 1 95.5 81 LEU A N 1
ATOM 595 C CA . LEU A 1 81 ? -7.449 -11.922 2.814 1 95.5 81 LEU A CA 1
ATOM 596 C C . LEU A 1 81 ? -6.449 -13.055 2.992 1 95.5 81 LEU A C 1
ATOM 598 O O . LEU A 1 81 ? -6.688 -14.172 2.529 1 95.5 81 LEU A O 1
ATOM 602 N N . ARG A 1 82 ? -5.41 -12.742 3.635 1 93.69 82 ARG A N 1
ATOM 603 C CA . ARG A 1 82 ? -4.223 -13.586 3.707 1 93.69 82 ARG A CA 1
ATOM 604 C C . ARG A 1 82 ? -4.555 -14.953 4.305 1 93.69 82 ARG A C 1
ATOM 606 O O . ARG A 1 82 ? -4.164 -15.984 3.758 1 93.69 82 ARG A O 1
ATOM 613 N N . GLU A 1 83 ? -5.316 -14.938 5.387 1 91.94 83 GLU A N 1
ATOM 614 C CA . GLU A 1 83 ? -5.516 -16.141 6.176 1 91.94 83 GLU A CA 1
ATOM 615 C C . GLU A 1 83 ? -6.414 -17.141 5.449 1 91.94 83 GLU A C 1
ATOM 617 O O . GLU A 1 83 ? -6.363 -18.344 5.719 1 91.94 83 GLU A O 1
ATOM 622 N N . VAL A 1 84 ? -7.246 -16.719 4.562 1 91.81 84 VAL A N 1
ATOM 623 C CA . VAL A 1 84 ? -8.148 -17.625 3.855 1 91.81 84 VAL A CA 1
ATOM 624 C C . VAL A 1 84 ? -7.727 -17.734 2.391 1 91.81 84 VAL A C 1
ATOM 626 O O . VAL A 1 84 ? -8.477 -18.25 1.559 1 91.81 84 VAL A O 1
ATOM 629 N N . ASN A 1 85 ? -6.602 -17.203 2.006 1 94.38 85 ASN A N 1
ATOM 630 C CA . ASN A 1 85 ? -5.977 -17.328 0.692 1 94.38 85 ASN A CA 1
ATOM 631 C C . ASN A 1 85 ? -6.875 -16.766 -0.409 1 94.38 85 ASN A C 1
ATOM 633 O O . ASN A 1 85 ? -7.07 -17.406 -1.441 1 94.38 85 ASN A O 1
ATOM 637 N N . LYS A 1 86 ? -7.406 -15.57 -0.21 1 95.38 86 LYS A N 1
ATOM 638 C CA . LYS A 1 86 ? -8.297 -14.977 -1.197 1 95.38 86 LYS A CA 1
ATOM 639 C C . LYS A 1 86 ? -7.965 -13.508 -1.431 1 95.38 86 LYS A C 1
ATOM 641 O O . LYS A 1 86 ? -7.391 -12.852 -0.558 1 95.38 86 LYS A O 1
ATOM 646 N N . VAL A 1 87 ? -8.242 -13.102 -2.596 1 97.25 87 VAL A N 1
ATOM 647 C CA . VAL A 1 87 ? -8.523 -11.695 -2.891 1 97.25 87 VAL A CA 1
ATOM 648 C C . VAL A 1 87 ? -10.008 -11.531 -3.215 1 97.25 87 VAL A C 1
ATOM 650 O O . VAL A 1 87 ? -10.531 -12.195 -4.109 1 97.25 87 VAL A O 1
ATOM 653 N N . VAL A 1 88 ? -10.641 -10.672 -2.461 1 96.94 88 VAL A N 1
ATOM 654 C CA . VAL A 1 88 ? -12.047 -10.414 -2.732 1 96.94 88 VAL A CA 1
ATOM 655 C C . VAL A 1 88 ? -12.203 -9.062 -3.436 1 96.94 88 VAL A C 1
ATOM 657 O O . VAL A 1 88 ? -11.281 -8.242 -3.418 1 96.94 88 VAL A O 1
ATOM 660 N N . ILE A 1 89 ? -13.352 -8.914 -4.043 1 97.19 89 ILE A N 1
ATOM 661 C CA . ILE A 1 89 ? -13.625 -7.691 -4.793 1 97.19 89 ILE A CA 1
ATOM 662 C C . ILE A 1 89 ? -14.836 -6.984 -4.195 1 97.19 89 ILE A C 1
ATOM 664 O O . ILE A 1 89 ? -15.852 -7.621 -3.889 1 97.19 89 ILE A O 1
ATOM 668 N N . LEU A 1 90 ? -14.664 -5.727 -3.93 1 97.31 90 LEU A N 1
ATOM 669 C CA . LEU A 1 90 ? -15.734 -4.852 -3.461 1 97.31 90 LEU A CA 1
ATOM 670 C C . LEU A 1 90 ? -16.125 -3.84 -4.535 1 97.31 90 LEU A C 1
ATOM 672 O O . LEU A 1 90 ? -15.312 -3.512 -5.402 1 97.31 90 LEU A O 1
ATOM 676 N N . ASP A 1 91 ? -17.312 -3.357 -4.512 1 96.94 91 ASP A N 1
ATOM 677 C CA . ASP A 1 91 ? -17.688 -2.25 -5.387 1 96.94 91 ASP A CA 1
ATOM 678 C C . ASP A 1 91 ? -17.125 -0.928 -4.875 1 96.94 91 ASP A C 1
ATOM 680 O O . ASP A 1 91 ? -16.5 -0.886 -3.816 1 96.94 91 ASP A O 1
ATOM 684 N N . PRO A 1 92 ? -17.266 0.137 -5.633 1 96.56 92 PRO A N 1
ATOM 685 C CA . PRO A 1 92 ? -16.625 1.405 -5.258 1 96.56 92 PRO A CA 1
ATOM 686 C C . PRO A 1 92 ? -17.156 1.956 -3.932 1 96.56 92 PRO A C 1
ATOM 688 O O . PRO A 1 92 ? -16.531 2.844 -3.34 1 96.56 92 PRO A O 1
ATOM 691 N N . LYS A 1 93 ? -18.234 1.461 -3.4 1 93.94 93 LYS A N 1
ATOM 692 C CA . LYS A 1 93 ? -18.781 1.909 -2.125 1 93.94 93 LYS A CA 1
ATOM 693 C C . LYS A 1 93 ? -18.406 0.95 -0.998 1 93.94 93 LYS A C 1
ATOM 695 O O . LYS A 1 93 ? -18.797 1.154 0.153 1 93.94 93 LYS A O 1
ATOM 700 N N . GLY A 1 94 ? -17.672 -0.147 -1.326 1 95.31 94 GLY A N 1
ATOM 701 C CA . GLY A 1 94 ? -17.156 -1.035 -0.298 1 95.31 94 GLY A CA 1
ATOM 702 C C . GLY A 1 94 ? -18.031 -2.246 -0.057 1 95.31 94 GLY A C 1
ATOM 703 O O . GLY A 1 94 ? -17.844 -2.979 0.916 1 95.31 94 GLY A O 1
ATOM 704 N N . SER A 1 95 ? -19.031 -2.439 -0.896 1 95.69 95 SER A N 1
ATOM 705 C CA . SER A 1 95 ? -19.844 -3.635 -0.773 1 95.69 95 SER A CA 1
ATOM 706 C C . SER A 1 95 ? -19.172 -4.84 -1.419 1 95.69 95 SER A C 1
ATOM 708 O O . SER A 1 95 ? -18.609 -4.73 -2.506 1 95.69 95 SER A O 1
ATOM 710 N N . LEU A 1 96 ? -19.344 -5.941 -0.735 1 96.19 96 LEU A N 1
ATOM 711 C CA . LEU A 1 96 ? -18.703 -7.16 -1.224 1 96.19 96 LEU A CA 1
ATOM 712 C C . LEU A 1 96 ? -19.422 -7.68 -2.469 1 96.19 96 LEU A C 1
ATOM 714 O O . LEU A 1 96 ? -20.641 -7.844 -2.469 1 96.19 96 LEU A O 1
ATOM 718 N N . LEU A 1 97 ? -18.672 -7.852 -3.475 1 96 97 LEU A N 1
ATOM 719 C CA . LEU A 1 97 ? -19.219 -8.438 -4.691 1 96 97 LEU A CA 1
ATOM 720 C C . LEU A 1 97 ? -18.922 -9.938 -4.75 1 96 97 LEU A C 1
ATOM 722 O O . LEU A 1 97 ? -19.688 -10.703 -5.336 1 96 97 LEU A O 1
ATOM 726 N N . GLY A 1 98 ? -17.703 -10.422 -4.176 1 95.12 98 GLY A N 1
ATOM 727 C CA . GLY A 1 98 ? -17.375 -11.836 -4.133 1 95.12 98 GLY A CA 1
ATOM 728 C C . GLY A 1 98 ? -15.883 -12.102 -4.172 1 95.12 98 GLY A C 1
ATOM 729 O O . GLY A 1 98 ? -15.078 -11.195 -3.957 1 95.12 98 GLY A O 1
ATOM 730 N N . ASP A 1 99 ? -15.57 -13.359 -4.359 1 95.25 99 ASP A N 1
ATOM 731 C CA . ASP A 1 99 ? -14.18 -13.758 -4.504 1 95.25 99 ASP A CA 1
ATOM 732 C C . ASP A 1 99 ? -13.633 -13.375 -5.879 1 95.25 99 ASP A C 1
ATOM 734 O O . ASP A 1 99 ? -14.32 -13.547 -6.891 1 95.25 99 ASP A O 1
ATOM 738 N N . PHE A 1 100 ? -12.523 -12.773 -5.859 1 96.75 100 PHE A N 1
ATOM 739 C CA . PHE A 1 100 ? -11.891 -12.453 -7.133 1 96.75 100 PHE A CA 1
ATOM 740 C C . PHE A 1 100 ? -10.805 -13.469 -7.465 1 96.75 100 PHE A C 1
ATOM 742 O O . PHE A 1 100 ? -10.781 -14.031 -8.562 1 96.75 100 PHE A O 1
ATOM 749 N N . LEU A 1 101 ? -9.836 -13.68 -6.57 1 97.12 101 LEU A N 1
ATOM 750 C CA . LEU A 1 101 ? -8.82 -14.719 -6.66 1 97.12 101 LEU A CA 1
ATOM 751 C C . LEU A 1 101 ? -8.906 -15.664 -5.465 1 97.12 101 LEU A C 1
ATOM 753 O O . LEU A 1 101 ? -9.203 -15.234 -4.352 1 97.12 101 LEU A O 1
ATOM 757 N N . THR A 1 102 ? -8.547 -16.938 -5.695 1 95.75 102 THR A N 1
ATOM 758 C CA . THR A 1 102 ? -8.555 -17.969 -4.668 1 95.75 102 THR A CA 1
ATOM 759 C C . THR A 1 102 ? -7.316 -18.844 -4.777 1 95.75 102 THR A C 1
ATOM 761 O O . THR A 1 102 ? -6.426 -18.578 -5.586 1 95.75 102 THR A O 1
ATOM 764 N N . ALA A 1 103 ? -7.348 -19.859 -3.904 1 92.75 103 ALA A N 1
ATOM 765 C CA . ALA A 1 103 ? -6.25 -20.812 -3.947 1 92.75 103 ALA A CA 1
ATOM 766 C C . ALA A 1 103 ? -6.148 -21.484 -5.32 1 92.75 103 ALA A C 1
ATOM 768 O O . ALA A 1 103 ? -5.066 -21.891 -5.742 1 92.75 103 ALA A O 1
ATOM 769 N N . TYR A 1 104 ? -7.234 -21.547 -6.039 1 91.94 104 TYR A N 1
ATOM 770 C CA . TYR A 1 104 ? -7.258 -22.156 -7.367 1 91.94 104 TYR A CA 1
ATOM 771 C C . TYR A 1 104 ? -6.441 -21.328 -8.359 1 91.94 104 TYR A C 1
ATOM 773 O O . TYR A 1 104 ? -6.023 -21.844 -9.398 1 91.94 104 TYR A O 1
ATOM 781 N N . HIS A 1 105 ? -6.191 -20.109 -8.055 1 93.25 105 HIS A N 1
ATOM 782 C CA . HIS A 1 105 ? -5.387 -19.234 -8.898 1 93.25 105 HIS A CA 1
ATOM 783 C C . HIS A 1 105 ? -3.926 -19.234 -8.461 1 93.25 105 HIS A C 1
ATOM 785 O O . HIS A 1 105 ? -3.141 -18.391 -8.891 1 93.25 105 HIS A O 1
ATOM 791 N N . GLY A 1 106 ? -3.588 -20.078 -7.484 1 91.81 106 GLY A N 1
ATOM 792 C CA . GLY A 1 106 ? -2.213 -20.172 -7.016 1 91.81 106 GLY A CA 1
ATOM 793 C C . GLY A 1 106 ? -1.901 -19.234 -5.871 1 91.81 106 GLY A C 1
ATOM 794 O O . GLY A 1 106 ? -0.733 -18.969 -5.574 1 91.81 106 GLY A O 1
ATOM 795 N N . LEU A 1 107 ? -2.91 -18.703 -5.285 1 94.62 107 LEU A N 1
ATOM 796 C CA . LEU A 1 107 ? -2.689 -17.766 -4.184 1 94.62 107 LEU A CA 1
ATOM 797 C C . LEU A 1 107 ? -2.334 -18.516 -2.902 1 94.62 107 LEU A C 1
ATOM 799 O O . LEU A 1 107 ? -3.057 -19.438 -2.492 1 94.62 107 LEU A O 1
ATOM 803 N N . GLU A 1 108 ? -1.214 -18.188 -2.35 1 94.38 108 GLU A N 1
ATOM 804 C CA . GLU A 1 108 ? -0.781 -18.688 -1.049 1 94.38 108 GLU A CA 1
ATOM 805 C C . GLU A 1 108 ? -0.497 -17.547 -0.082 1 94.38 108 GLU A C 1
ATOM 807 O O . GLU A 1 108 ? 0.591 -16.969 -0.098 1 94.38 108 GLU A O 1
ATOM 812 N N . LYS A 1 109 ? -1.477 -17.297 0.836 1 94.81 109 LYS A N 1
ATOM 813 C CA . LYS A 1 109 ? -1.383 -16.266 1.852 1 94.81 109 LYS A CA 1
ATOM 814 C C . LYS A 1 109 ? -0.978 -14.922 1.231 1 94.81 109 LYS A C 1
ATOM 816 O O . LYS A 1 109 ? 0.086 -14.383 1.545 1 94.81 109 LYS A O 1
ATOM 821 N N . PRO A 1 110 ? -1.864 -14.406 0.297 1 96.5 110 PRO A N 1
ATOM 822 C CA . PRO A 1 110 ? -1.563 -13.109 -0.312 1 96.5 110 PRO A CA 1
ATOM 823 C C . PRO A 1 110 ? -1.383 -12 0.721 1 96.5 110 PRO A C 1
ATOM 825 O O . PRO A 1 110 ? -2.238 -11.812 1.59 1 96.5 110 PRO A O 1
ATOM 828 N N . ARG A 1 111 ? -0.312 -11.258 0.659 1 95.31 111 ARG A N 1
ATOM 829 C CA . ARG A 1 111 ? 0.02 -10.25 1.666 1 95.31 111 ARG A CA 1
ATOM 830 C C . ARG A 1 111 ? -0.381 -8.859 1.201 1 95.31 111 ARG A C 1
ATOM 832 O O . ARG A 1 111 ? -1.067 -8.125 1.923 1 95.31 111 ARG A O 1
ATOM 839 N N . VAL A 1 112 ? 0.08 -8.492 -0.023 1 97.38 112 VAL A N 1
ATOM 840 C CA . VAL A 1 112 ? -0.106 -7.117 -0.467 1 97.38 112 VAL A CA 1
ATOM 841 C C . VAL A 1 112 ? -0.504 -7.102 -1.941 1 97.38 112 VAL A C 1
ATOM 843 O O . VAL A 1 112 ? -0.079 -7.961 -2.717 1 97.38 112 VAL A O 1
ATOM 846 N N . THR A 1 113 ? -1.348 -6.125 -2.311 1 98.12 113 THR A N 1
ATOM 847 C CA . THR A 1 113 ? -1.735 -5.93 -3.703 1 98.12 113 THR A CA 1
ATOM 848 C C . THR A 1 113 ? -1.527 -4.48 -4.125 1 98.12 113 THR A C 1
ATOM 850 O O . THR A 1 113 ? -1.545 -3.574 -3.289 1 98.12 113 THR A O 1
ATOM 853 N N . THR A 1 114 ? -1.298 -4.301 -5.355 1 97.56 114 THR A N 1
ATOM 854 C CA . THR A 1 114 ? -1.294 -2.992 -6.004 1 97.56 114 THR A CA 1
ATOM 855 C C . THR A 1 114 ? -1.796 -3.1 -7.441 1 97.56 114 THR A C 1
ATOM 857 O O . THR A 1 114 ? -1.77 -4.18 -8.031 1 97.56 114 THR A O 1
ATOM 860 N N . MET A 1 115 ? -2.383 -2.029 -7.918 1 96.5 115 MET A N 1
ATOM 861 C CA . MET A 1 115 ? -2.945 -1.977 -9.266 1 96.5 115 MET A CA 1
ATOM 862 C C . MET A 1 115 ? -2.029 -1.201 -10.203 1 96.5 115 MET A C 1
ATOM 864 O O . MET A 1 115 ? -1.563 -0.111 -9.867 1 96.5 115 MET A O 1
ATOM 868 N N . VAL A 1 116 ? -1.753 -1.809 -11.344 1 93.38 116 VAL A N 1
ATOM 869 C CA . VAL A 1 116 ? -0.918 -1.183 -12.367 1 93.38 116 VAL A CA 1
ATOM 870 C C . VAL A 1 116 ? -1.76 -0.864 -13.602 1 93.38 116 VAL A C 1
ATOM 872 O O . VAL A 1 116 ? -2.463 -1.734 -14.117 1 93.38 116 VAL A O 1
ATOM 875 N N . ASP A 1 117 ? -1.71 0.341 -14.055 1 89.44 117 ASP A N 1
ATOM 876 C CA . ASP A 1 117 ? -2.363 0.84 -15.258 1 89.44 117 ASP A CA 1
ATOM 877 C C . ASP A 1 117 ? -3.867 0.574 -15.219 1 89.44 117 ASP A C 1
ATOM 879 O O . ASP A 1 117 ? -4.5 0.414 -16.266 1 89.44 117 ASP A O 1
ATOM 883 N N . GLY A 1 118 ? -4.402 0.283 -14.086 1 88.38 118 GLY A N 1
ATOM 884 C CA . GLY A 1 118 ? -5.836 0.073 -13.922 1 88.38 118 GLY A CA 1
ATOM 885 C C . GLY A 1 118 ? -6.301 -1.275 -14.445 1 88.38 118 GLY A C 1
ATOM 886 O O . GLY A 1 118 ? -7.484 -1.606 -14.352 1 88.38 118 GLY A O 1
ATOM 887 N N . ARG A 1 119 ? -5.309 -2.176 -14.93 1 91.88 119 ARG A N 1
ATOM 888 C CA . ARG A 1 119 ? -5.738 -3.404 -15.594 1 91.88 119 ARG A CA 1
ATOM 889 C C . ARG A 1 119 ? -4.973 -4.609 -15.055 1 91.88 119 ARG A C 1
ATOM 891 O O . ARG A 1 119 ? -5.328 -5.754 -15.344 1 91.88 119 ARG A O 1
ATOM 898 N N . HIS A 1 120 ? -3.92 -4.371 -14.398 1 96.38 120 HIS A N 1
ATOM 899 C CA . HIS A 1 120 ? -3.127 -5.469 -13.859 1 96.38 120 HIS A CA 1
ATOM 900 C C . HIS A 1 120 ? -3.094 -5.426 -12.336 1 96.38 120 HIS A C 1
ATOM 902 O O . HIS A 1 120 ? -2.664 -4.434 -11.75 1 96.38 120 HIS A O 1
ATOM 908 N N . LEU A 1 121 ? -3.586 -6.5 -11.75 1 97.75 121 LEU A N 1
ATOM 909 C CA . LEU A 1 121 ? -3.51 -6.664 -10.305 1 97.75 121 LEU A CA 1
ATOM 910 C C . LEU A 1 121 ? -2.248 -7.422 -9.906 1 97.75 121 LEU A C 1
ATOM 912 O O . LEU A 1 121 ? -2.059 -8.57 -10.312 1 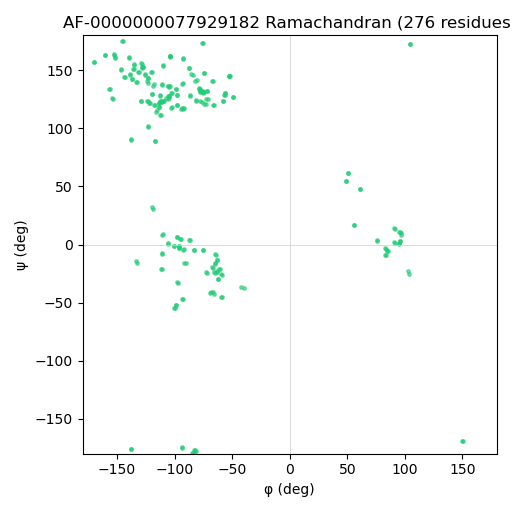97.75 121 LEU A O 1
ATOM 916 N N . VAL A 1 122 ? -1.403 -6.781 -9.172 1 97.94 122 VAL A N 1
ATOM 917 C CA . VAL A 1 122 ? -0.172 -7.379 -8.664 1 97.94 122 VAL A CA 1
ATOM 918 C C . VAL A 1 122 ? -0.376 -7.844 -7.227 1 97.94 122 VAL A C 1
ATOM 920 O O . VAL A 1 122 ? -0.859 -7.082 -6.387 1 97.94 122 VAL A O 1
ATOM 923 N N . VAL A 1 123 ? -0.036 -9.078 -6.945 1 98 123 VAL A N 1
ATOM 924 C CA . VAL A 1 123 ? -0.219 -9.656 -5.617 1 98 123 VAL A CA 1
ATOM 925 C C . VAL A 1 123 ? 1.083 -10.297 -5.152 1 98 123 VAL A C 1
ATOM 927 O O . VAL A 1 123 ? 1.666 -11.125 -5.863 1 98 123 VAL A O 1
ATOM 930 N N . SER A 1 124 ? 1.544 -9.875 -4.035 1 97.44 124 SER A N 1
ATOM 931 C CA . SER A 1 124 ? 2.68 -10.555 -3.414 1 97.44 124 SER A CA 1
ATOM 932 C C . SER A 1 124 ? 2.215 -11.625 -2.439 1 97.44 124 SER A C 1
ATOM 934 O O . SER A 1 124 ? 1.272 -11.414 -1.675 1 97.44 124 SER A O 1
ATOM 936 N N . LEU A 1 125 ? 2.889 -12.734 -2.479 1 96.69 125 LEU A N 1
ATOM 937 C CA . LEU A 1 125 ? 2.539 -13.883 -1.641 1 96.69 125 LEU A CA 1
ATOM 938 C C . LEU A 1 125 ? 3.516 -14.016 -0.478 1 96.69 125 LEU A C 1
ATOM 940 O O . LEU A 1 125 ? 4.602 -13.43 -0.499 1 96.69 125 LEU A O 1
ATOM 944 N N . SER A 1 126 ? 3.125 -14.75 0.558 1 94.44 126 SER A N 1
ATOM 945 C CA . SER A 1 126 ? 3.918 -14.898 1.773 1 94.44 126 SER A CA 1
ATOM 946 C C . SER A 1 126 ? 5.246 -15.586 1.486 1 94.44 126 SER A C 1
ATOM 948 O O . SER A 1 126 ? 6.215 -15.414 2.229 1 94.44 126 SER A O 1
ATOM 950 N N . ASN A 1 127 ? 5.312 -16.344 0.405 1 92.62 127 ASN A N 1
ATOM 951 C CA . ASN A 1 127 ? 6.543 -17.047 0.078 1 92.62 127 ASN A CA 1
ATOM 952 C C . ASN A 1 127 ? 7.496 -16.188 -0.734 1 92.62 127 ASN A C 1
ATOM 954 O O . ASN A 1 127 ? 8.508 -16.672 -1.239 1 92.62 127 ASN A O 1
ATOM 958 N N . GLY A 1 128 ? 7.117 -14.977 -0.939 1 92.75 128 GLY A N 1
ATOM 959 C CA . GLY A 1 128 ? 7.996 -14.023 -1.597 1 92.75 128 GLY A CA 1
ATOM 960 C C . GLY A 1 128 ? 7.75 -13.914 -3.09 1 92.75 128 GLY A C 1
ATOM 961 O O . GLY A 1 128 ? 8.406 -13.125 -3.775 1 92.75 128 GLY A O 1
ATOM 962 N N . THR A 1 129 ? 6.793 -14.641 -3.555 1 95.12 129 THR A N 1
ATOM 963 C CA . THR A 1 129 ? 6.484 -14.594 -4.98 1 95.12 129 THR A CA 1
ATOM 964 C C . THR A 1 129 ? 5.52 -13.453 -5.289 1 95.12 129 THR A C 1
ATOM 966 O O . THR A 1 129 ? 4.648 -13.133 -4.477 1 95.12 129 THR A O 1
ATOM 969 N N . ILE A 1 130 ? 5.707 -12.891 -6.465 1 97 130 ILE A N 1
ATOM 970 C CA . ILE A 1 130 ? 4.805 -11.867 -6.98 1 97 130 ILE A CA 1
ATOM 971 C C . ILE A 1 130 ? 4.031 -12.414 -8.18 1 97 130 ILE A C 1
ATOM 973 O O . ILE A 1 130 ? 4.629 -12.93 -9.125 1 97 130 ILE A O 1
ATOM 977 N N . HIS A 1 131 ? 2.742 -12.367 -8.07 1 97.5 131 HIS A N 1
ATOM 978 C CA . HIS A 1 131 ? 1.855 -12.711 -9.172 1 97.5 131 HIS A CA 1
ATOM 979 C C . HIS A 1 131 ? 1.239 -11.461 -9.797 1 97.5 131 HIS A C 1
ATOM 981 O O . HIS A 1 131 ? 0.821 -10.547 -9.078 1 97.5 131 HIS A O 1
ATOM 987 N N . VAL A 1 132 ? 1.216 -11.422 -11.141 1 97.19 132 VAL A N 1
ATOM 988 C CA . VAL A 1 132 ? 0.542 -10.359 -11.875 1 97.19 132 VAL A CA 1
ATOM 989 C C . VAL A 1 132 ? -0.648 -10.93 -12.641 1 97.19 132 VAL A C 1
ATOM 991 O O . VAL A 1 132 ? -0.488 -11.844 -13.453 1 97.19 132 VAL A O 1
ATOM 994 N N . PHE A 1 133 ? -1.81 -10.398 -12.336 1 97.56 133 PHE A N 1
ATOM 995 C CA . PHE A 1 133 ? -3.039 -10.852 -12.969 1 97.56 133 PHE A CA 1
ATOM 996 C C . PHE A 1 133 ? -3.602 -9.781 -13.891 1 97.56 133 PHE A C 1
ATOM 998 O O . PHE A 1 133 ? -3.584 -8.594 -13.562 1 97.56 133 PHE A O 1
ATOM 1005 N N . ARG A 1 134 ? -4.062 -10.156 -15.047 1 96.25 134 ARG A N 1
ATOM 1006 C CA . ARG A 1 134 ? -4.863 -9.266 -15.883 1 96.25 134 ARG A CA 1
ATOM 1007 C C . ARG A 1 134 ? -6.32 -9.25 -15.43 1 96.25 134 ARG A C 1
ATOM 1009 O O . ARG A 1 134 ? -6.941 -10.305 -15.273 1 96.25 134 ARG A O 1
ATOM 1016 N N . VAL A 1 135 ? -6.789 -8.023 -15.148 1 95.38 135 VAL A N 1
ATOM 1017 C CA . VAL A 1 135 ? -8.172 -7.855 -14.711 1 95.38 135 VAL A CA 1
ATOM 1018 C C . VAL A 1 135 ? -9.055 -7.539 -15.914 1 95.38 135 VAL A C 1
ATOM 1020 O O . VAL A 1 135 ? -8.844 -6.539 -16.609 1 95.38 135 VAL A O 1
ATOM 1023 N N . ARG A 1 136 ? -9.961 -8.359 -16.219 1 87.75 136 ARG A N 1
ATOM 1024 C CA . ARG A 1 136 ? -10.891 -8.148 -17.328 1 87.75 136 ARG A CA 1
ATOM 1025 C C . ARG A 1 136 ? -12.32 -7.988 -16.828 1 87.75 136 ARG A C 1
ATOM 1027 O O . ARG A 1 136 ? -12.773 -8.758 -15.977 1 87.75 136 ARG A O 1
ATOM 1034 N N . SER A 1 137 ? -12.836 -6.781 -17.078 1 75.69 137 SER A N 1
ATOM 1035 C CA . SER A 1 137 ? -14.25 -6.598 -16.75 1 75.69 137 SER A CA 1
ATOM 1036 C C . SER A 1 137 ? -15.141 -7.207 -17.828 1 75.69 137 SER A C 1
ATOM 1038 O O . SER A 1 137 ? -14.75 -7.289 -19 1 75.69 137 SER A O 1
ATOM 1040 N N . PRO A 1 138 ? -16.188 -7.953 -17.359 1 62.38 138 PRO A N 1
ATOM 1041 C CA . PRO A 1 138 ? -17.062 -8.516 -18.391 1 62.38 138 PRO A CA 1
ATOM 1042 C C . PRO A 1 138 ? -17.359 -7.527 -19.516 1 62.38 138 PRO A C 1
ATOM 1044 O O . PRO A 1 138 ? -17.562 -7.938 -20.656 1 62.38 138 PRO A O 1
ATOM 1047 N N . ASP A 1 139 ? -17.5 -6.32 -19.25 1 57.72 139 ASP A N 1
ATOM 1048 C CA . ASP A 1 139 ? -17.875 -5.441 -20.344 1 57.72 139 ASP A CA 1
ATOM 1049 C C . ASP A 1 139 ? -16.688 -5.184 -21.266 1 57.72 139 ASP A C 1
ATOM 1051 O O . ASP A 1 139 ? -16.812 -4.48 -22.281 1 57.72 139 ASP A O 1
ATOM 1055 N N . SER A 1 140 ? -15.555 -5.684 -20.906 1 47.56 140 SER A N 1
ATOM 1056 C CA . SER A 1 140 ? -14.461 -5.375 -21.828 1 47.56 140 SER A CA 1
ATOM 1057 C C . SER A 1 140 ? -14.406 -6.379 -22.969 1 47.56 140 SER A C 1
ATOM 1059 O O . SER A 1 140 ? -14.766 -7.547 -22.797 1 47.56 140 SER A O 1
ATOM 1061 N N . MET B 1 1 ? -16.219 -10.25 -13.5 1 83.31 1 MET B N 1
ATOM 1062 C CA . MET B 1 1 ? -14.812 -9.859 -13.5 1 83.31 1 MET B CA 1
ATOM 1063 C C . MET B 1 1 ? -13.914 -11.062 -13.25 1 83.31 1 MET B C 1
ATOM 1065 O O . MET B 1 1 ? -14.234 -11.93 -12.438 1 83.31 1 MET B O 1
ATOM 1069 N N . GLU B 1 2 ? -13.031 -11.172 -14.148 1 88.12 2 GLU B N 1
ATOM 1070 C CA . GLU B 1 2 ? -12.148 -12.328 -14.055 1 88.12 2 GLU B CA 1
ATOM 1071 C C . GLU B 1 2 ? -10.68 -11.898 -14.023 1 88.12 2 GLU B C 1
ATOM 1073 O O . GLU B 1 2 ? -10.312 -10.883 -14.617 1 88.12 2 GLU B O 1
ATOM 1078 N N . GLY B 1 3 ? -9.922 -12.625 -13.164 1 92.44 3 GLY B N 1
ATOM 1079 C CA . GLY B 1 3 ? -8.477 -12.461 -13.141 1 92.44 3 GLY B CA 1
ATOM 1080 C C . GLY B 1 3 ? -7.738 -13.641 -13.758 1 92.44 3 GLY B C 1
ATOM 1081 O O . GLY B 1 3 ? -8.039 -14.797 -13.461 1 92.44 3 GLY B O 1
ATOM 1082 N N . SER B 1 4 ? -6.883 -13.336 -14.711 1 94.12 4 SER B N 1
ATOM 1083 C CA . SER B 1 4 ? -6.039 -14.367 -15.305 1 94.12 4 SER B CA 1
ATOM 1084 C C . SER B 1 4 ? -4.562 -14.086 -15.062 1 94.12 4 SER B C 1
ATOM 1086 O O . SER B 1 4 ? -4.117 -12.938 -15.188 1 94.12 4 SER B O 1
ATOM 1088 N N . LEU B 1 5 ? -3.812 -15.094 -14.734 1 95.38 5 LEU B N 1
ATOM 1089 C CA . LEU B 1 5 ? -2.393 -14.938 -14.438 1 95.38 5 LEU B CA 1
ATOM 1090 C C . LEU B 1 5 ? -1.614 -14.531 -15.688 1 95.38 5 LEU B C 1
ATOM 1092 O O . LEU B 1 5 ? -1.643 -15.242 -16.688 1 95.38 5 LEU B O 1
ATOM 1096 N N . ALA B 1 6 ? -1.009 -13.43 -15.594 1 95.12 6 ALA B N 1
ATOM 1097 C CA . ALA B 1 6 ? -0.198 -12.938 -16.703 1 95.12 6 ALA B CA 1
ATOM 1098 C C . ALA B 1 6 ? 1.258 -13.375 -16.547 1 95.12 6 ALA B C 1
ATOM 1100 O O . ALA B 1 6 ? 1.883 -13.812 -17.516 1 95.12 6 ALA B O 1
ATOM 1101 N N . THR B 1 7 ? 1.806 -13.203 -15.383 1 94.62 7 THR B N 1
ATOM 1102 C CA . THR B 1 7 ? 3.178 -13.602 -15.094 1 94.62 7 THR B CA 1
ATOM 1103 C C . THR B 1 7 ? 3.398 -13.734 -13.594 1 94.62 7 THR B C 1
ATOM 1105 O O . THR B 1 7 ? 2.539 -13.344 -12.797 1 94.62 7 THR B O 1
ATOM 1108 N N . ARG B 1 8 ? 4.426 -14.375 -13.195 1 95.19 8 ARG B N 1
ATOM 1109 C CA . ARG B 1 8 ? 4.867 -14.477 -11.812 1 95.19 8 ARG B CA 1
ATOM 1110 C C . ARG B 1 8 ? 6.387 -14.469 -11.719 1 95.19 8 ARG B C 1
ATOM 1112 O O . ARG B 1 8 ? 7.074 -14.938 -12.625 1 95.19 8 ARG B O 1
ATOM 1119 N N . PHE B 1 9 ? 6.875 -13.875 -10.719 1 95.38 9 PHE B N 1
ATOM 1120 C CA . PHE B 1 9 ? 8.32 -13.867 -10.516 1 95.38 9 PHE B CA 1
ATOM 1121 C C . PHE B 1 9 ? 8.656 -13.742 -9.031 1 95.38 9 PHE B C 1
ATOM 1123 O O . PHE B 1 9 ? 7.781 -13.445 -8.211 1 95.38 9 PHE B O 1
ATOM 1130 N N . ILE B 1 10 ? 9.875 -14.055 -8.711 1 94.94 10 ILE B N 1
ATOM 1131 C CA . ILE B 1 10 ? 10.461 -13.859 -7.387 1 94.94 10 ILE B CA 1
ATOM 1132 C C . ILE B 1 10 ? 11.57 -12.82 -7.457 1 94.94 10 ILE B C 1
ATOM 1134 O O . ILE B 1 10 ? 12.531 -12.977 -8.211 1 94.94 10 ILE B O 1
ATOM 1138 N N . PRO B 1 11 ? 11.367 -11.711 -6.711 1 95.12 11 PRO B N 1
ATOM 1139 C CA . PRO B 1 11 ? 12.477 -10.758 -6.723 1 95.12 11 PRO B CA 1
ATOM 1140 C C . PRO B 1 11 ? 13.828 -11.414 -6.445 1 95.12 11 PRO B C 1
ATOM 1142 O O . PRO B 1 11 ? 14 -12.078 -5.422 1 95.12 11 PRO B O 1
ATOM 1145 N N . GLY B 1 12 ? 14.773 -11.18 -7.336 1 93.5 12 GLY B N 1
ATOM 1146 C CA . GLY B 1 12 ? 16.094 -11.773 -7.203 1 93.5 12 GLY B CA 1
ATOM 1147 C C . GLY B 1 12 ? 16.188 -13.172 -7.781 1 93.5 12 GLY B C 1
ATOM 1148 O O . GLY B 1 12 ? 17.266 -13.781 -7.777 1 93.5 12 GLY B O 1
ATOM 1149 N N . GLY B 1 13 ? 15.07 -13.75 -8.234 1 93.44 13 GLY B N 1
ATOM 1150 C CA . GLY B 1 13 ? 15.086 -15.047 -8.898 1 93.44 13 GLY B CA 1
ATOM 1151 C C . GLY B 1 13 ? 14.586 -16.172 -8.016 1 93.44 13 GLY B C 1
ATOM 1152 O O . GLY B 1 13 ? 14.414 -15.992 -6.809 1 93.44 13 GLY B O 1
ATOM 1153 N N . LYS B 1 14 ? 14.43 -17.359 -8.633 1 91.38 14 LYS B N 1
ATOM 1154 C CA . LYS B 1 14 ? 13.805 -18.516 -8 1 91.38 14 LYS B CA 1
ATOM 1155 C C . LYS B 1 14 ? 14.602 -18.969 -6.777 1 91.38 14 LYS B C 1
ATOM 1157 O O . LYS B 1 14 ? 14.031 -19.469 -5.809 1 91.38 14 LYS B O 1
ATOM 1162 N N . ALA B 1 15 ? 15.859 -18.75 -6.801 1 91.38 15 ALA B N 1
ATOM 1163 C CA . ALA B 1 15 ? 16.719 -19.156 -5.688 1 91.38 15 ALA B CA 1
ATOM 1164 C C . ALA B 1 15 ? 16.375 -18.391 -4.418 1 91.38 15 ALA B C 1
ATOM 1166 O O . ALA B 1 15 ? 16.734 -18.797 -3.312 1 91.38 15 ALA B O 1
ATOM 1167 N N . ASN B 1 16 ? 15.656 -17.328 -4.555 1 90.94 16 ASN B N 1
ATOM 1168 C CA . ASN B 1 16 ? 15.297 -16.484 -3.418 1 90.94 16 ASN B CA 1
ATOM 1169 C C . ASN B 1 16 ? 13.891 -16.797 -2.906 1 90.94 16 ASN B C 1
ATOM 1171 O O . ASN B 1 16 ? 13.375 -16.094 -2.033 1 90.94 16 ASN B O 1
ATOM 1175 N N . ARG B 1 17 ? 13.266 -17.797 -3.424 1 89.69 17 ARG B N 1
ATOM 1176 C CA . ARG B 1 17 ? 11.922 -18.141 -2.975 1 89.69 17 ARG B CA 1
ATOM 1177 C C . ARG B 1 17 ? 11.891 -18.391 -1.469 1 89.69 17 ARG B C 1
ATOM 1179 O O . ARG B 1 17 ? 12.734 -19.109 -0.936 1 89.69 17 ARG B O 1
ATOM 1186 N N . GLY B 1 18 ? 10.969 -17.75 -0.865 1 92 18 GLY B N 1
ATOM 1187 C CA . GLY B 1 18 ? 10.812 -17.953 0.568 1 92 18 GLY B CA 1
ATOM 1188 C C . GLY B 1 18 ? 11.75 -17.094 1.393 1 92 18 GLY B C 1
ATOM 1189 O O . GLY B 1 18 ? 11.688 -17.094 2.623 1 92 18 GLY B O 1
ATOM 1190 N N . LEU B 1 19 ? 12.602 -16.375 0.731 1 93.88 19 LEU B N 1
ATOM 1191 C CA . LEU B 1 19 ? 13.594 -15.586 1.445 1 93.88 19 LEU B CA 1
ATOM 1192 C C . LEU B 1 19 ? 13.125 -14.141 1.611 1 93.88 19 LEU B C 1
ATOM 1194 O O . LEU B 1 19 ? 13.789 -13.336 2.26 1 93.88 19 LEU B O 1
ATOM 1198 N N . ARG B 1 20 ? 11.93 -13.922 1.048 1 92.94 20 ARG B N 1
ATOM 1199 C CA . ARG B 1 20 ? 11.383 -12.57 1.15 1 92.94 20 ARG B CA 1
ATOM 1200 C C . ARG B 1 20 ? 9.93 -12.609 1.618 1 92.94 20 ARG B C 1
ATOM 1202 O O . ARG B 1 20 ? 9.227 -13.594 1.396 1 92.94 20 ARG B O 1
ATOM 1209 N N . ALA B 1 21 ? 9.555 -11.617 2.307 1 92.75 21 ALA B N 1
ATOM 1210 C CA . ALA B 1 21 ? 8.18 -11.383 2.74 1 92.75 21 ALA B CA 1
ATOM 1211 C C . ALA B 1 21 ? 7.797 -9.914 2.582 1 92.75 21 ALA B C 1
ATOM 1213 O O . ALA B 1 21 ? 7.918 -9.133 3.527 1 92.75 21 ALA B O 1
ATOM 1214 N N . LEU B 1 22 ? 7.277 -9.617 1.441 1 95.19 22 LEU B N 1
ATOM 1215 C CA . LEU B 1 22 ? 6.922 -8.234 1.163 1 95.19 22 LEU B CA 1
ATOM 1216 C C . LEU B 1 22 ? 5.695 -7.812 1.965 1 95.19 22 LEU B C 1
ATOM 1218 O O . LEU B 1 22 ? 4.688 -8.523 1.983 1 95.19 22 LEU B O 1
ATOM 1222 N N . VAL B 1 23 ? 5.781 -6.684 2.598 1 94.25 23 VAL B N 1
ATOM 1223 C CA . VAL B 1 23 ? 4.668 -6.215 3.418 1 94.25 23 VAL B CA 1
ATOM 1224 C C . VAL B 1 23 ? 4.035 -4.984 2.773 1 94.25 23 VAL B C 1
ATOM 1226 O O . VAL B 1 23 ? 2.898 -4.625 3.092 1 94.25 23 VAL B O 1
ATOM 1229 N N . PHE B 1 24 ? 4.719 -4.293 1.918 1 97.12 24 PHE B N 1
ATOM 1230 C CA . PHE B 1 24 ? 4.195 -3.271 1.018 1 97.12 24 PHE B CA 1
ATOM 1231 C C . PHE B 1 24 ? 4.773 -3.441 -0.384 1 97.12 24 PHE B C 1
ATOM 1233 O O . PHE B 1 24 ? 5.863 -3.988 -0.551 1 97.12 24 PHE B O 1
ATOM 1240 N N . LEU B 1 25 ? 4.039 -2.961 -1.309 1 97.81 25 LEU B N 1
ATOM 1241 C CA . LEU B 1 25 ? 4.41 -3.105 -2.711 1 97.81 25 LEU B CA 1
ATOM 1242 C C . LEU B 1 25 ? 3.756 -2.025 -3.562 1 97.81 25 LEU B C 1
ATOM 1244 O O . LEU B 1 25 ? 2.572 -1.724 -3.389 1 97.81 25 LEU B O 1
ATOM 1248 N N . THR B 1 26 ? 4.508 -1.431 -4.41 1 97.38 26 THR B N 1
ATOM 1249 C CA . THR B 1 26 ? 4.004 -0.495 -5.41 1 97.38 26 THR B CA 1
ATOM 1250 C C . THR B 1 26 ? 4.809 -0.598 -6.703 1 97.38 26 THR B C 1
ATOM 1252 O O . THR B 1 26 ? 5.719 -1.426 -6.809 1 97.38 26 THR B O 1
ATOM 1255 N N . THR B 1 27 ? 4.406 0.089 -7.672 1 96.25 27 THR B N 1
ATOM 1256 C CA . THR B 1 27 ? 5.102 0.099 -8.953 1 96.25 27 THR B CA 1
ATOM 1257 C C . THR B 1 27 ? 5.445 1.525 -9.375 1 96.25 27 THR B C 1
ATOM 1259 O O . THR B 1 27 ? 4.734 2.469 -9.031 1 96.25 27 THR B O 1
ATOM 1262 N N . SER B 1 28 ? 6.57 1.649 -10.047 1 95.5 28 SER B N 1
ATOM 1263 C CA . SER B 1 28 ? 6.965 2.945 -10.586 1 95.5 28 SER B CA 1
ATOM 1264 C C . SER B 1 28 ? 6.488 3.117 -12.023 1 95.5 28 SER B C 1
ATOM 1266 O O . SER B 1 28 ? 6.16 2.137 -12.695 1 95.5 28 SER B O 1
ATOM 1268 N N . PRO B 1 29 ? 6.418 4.383 -12.469 1 92.12 29 PRO B N 1
ATOM 1269 C CA . PRO B 1 29 ? 6.047 4.621 -13.867 1 92.12 29 PRO B CA 1
ATOM 1270 C C . PRO B 1 29 ? 7.031 3.998 -14.852 1 92.12 29 PRO B C 1
ATOM 1272 O O . PRO B 1 29 ? 6.688 3.785 -16.016 1 92.12 29 PRO B O 1
ATOM 1275 N N . GLN B 1 30 ? 8.211 3.725 -14.438 1 91.5 30 GLN B N 1
ATOM 1276 C CA . GLN B 1 30 ? 9.242 3.139 -15.297 1 91.5 30 GLN B CA 1
ATOM 1277 C C . GLN B 1 30 ? 9.086 1.623 -15.383 1 91.5 30 GLN B C 1
ATOM 1279 O O . GLN B 1 30 ? 9.836 0.958 -16.109 1 91.5 30 GLN B O 1
ATOM 1284 N N . GLY B 1 31 ? 8.156 1.103 -14.633 1 93.12 31 GLY B N 1
ATOM 1285 C CA . GLY B 1 31 ? 7.883 -0.323 -14.727 1 93.12 31 GLY B CA 1
ATOM 1286 C C . GLY B 1 31 ? 8.625 -1.141 -13.68 1 93.12 31 GLY B C 1
ATOM 1287 O O . GLY B 1 31 ? 8.719 -2.363 -13.797 1 93.12 31 GLY B O 1
ATOM 1288 N N . ASN B 1 32 ? 9.219 -0.468 -12.711 1 96.69 32 ASN B N 1
ATOM 1289 C CA . ASN B 1 32 ? 9.875 -1.17 -11.609 1 96.69 32 ASN B CA 1
ATOM 1290 C C . ASN B 1 32 ? 8.898 -1.482 -10.484 1 96.69 32 ASN B C 1
ATOM 1292 O O . ASN B 1 32 ? 7.914 -0.763 -10.289 1 96.69 32 ASN B O 1
ATOM 1296 N N . PHE B 1 33 ? 9.195 -2.539 -9.781 1 97.19 33 PHE B N 1
ATOM 1297 C CA . PHE B 1 33 ? 8.492 -2.871 -8.547 1 97.19 33 PHE B CA 1
ATOM 1298 C C . PHE B 1 33 ? 9.297 -2.42 -7.332 1 97.19 33 PHE B C 1
ATOM 1300 O O . PHE B 1 33 ? 10.523 -2.572 -7.301 1 97.19 33 PHE B O 1
ATOM 1307 N N . VAL B 1 34 ? 8.672 -1.815 -6.434 1 98.25 34 VAL B N 1
ATOM 1308 C CA . VAL B 1 34 ? 9.281 -1.369 -5.184 1 98.25 34 VAL B CA 1
ATOM 1309 C C . VAL B 1 34 ? 8.539 -1.984 -4 1 98.25 34 VAL B C 1
ATOM 1311 O O . VAL B 1 34 ? 7.324 -1.82 -3.865 1 98.25 34 VAL B O 1
ATOM 1314 N N . GLY B 1 35 ? 9.227 -2.703 -3.176 1 97.56 35 GLY B N 1
ATOM 1315 C CA . GLY B 1 35 ? 8.586 -3.377 -2.057 1 97.56 35 GLY B CA 1
ATOM 1316 C C . GLY B 1 35 ? 9.375 -3.262 -0.765 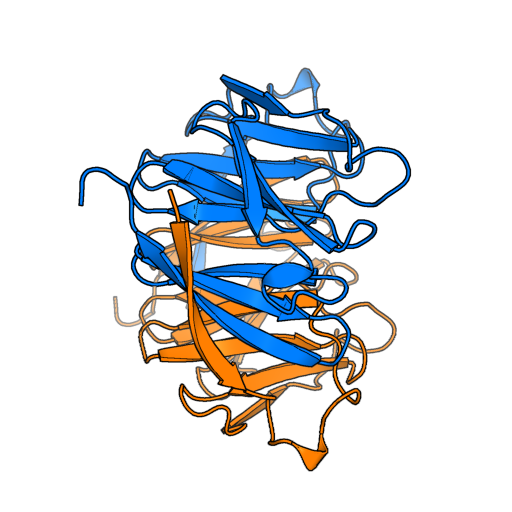1 97.56 35 GLY B C 1
ATOM 1317 O O . GLY B 1 35 ? 10.609 -3.225 -0.786 1 97.56 35 GLY B O 1
ATOM 1318 N N . SER B 1 36 ? 8.656 -3.117 0.313 1 96.75 36 SER B N 1
ATOM 1319 C CA . SER B 1 36 ? 9.266 -3.258 1.631 1 96.75 36 SER B CA 1
ATOM 1320 C C . SER B 1 36 ? 9.273 -4.715 2.084 1 96.75 36 SER B C 1
ATOM 1322 O O . SER B 1 36 ? 8.234 -5.375 2.082 1 96.75 36 SER B O 1
ATOM 1324 N N . ASP B 1 37 ? 10.414 -5.145 2.463 1 95.06 37 ASP B N 1
ATOM 1325 C CA . ASP B 1 37 ? 10.633 -6.547 2.797 1 95.06 37 ASP B CA 1
ATOM 1326 C C . ASP B 1 37 ? 10.898 -6.723 4.289 1 95.06 37 ASP B C 1
ATOM 1328 O O . ASP B 1 37 ? 11.953 -6.34 4.789 1 95.06 37 ASP B O 1
ATOM 1332 N N . TRP B 1 38 ? 9.953 -7.344 4.934 1 91.69 38 TRP B N 1
ATOM 1333 C CA . TRP B 1 38 ? 10.078 -7.555 6.375 1 91.69 38 TRP B CA 1
ATOM 1334 C C . TRP B 1 38 ? 11.188 -8.555 6.684 1 91.69 38 TRP B C 1
ATOM 1336 O O . TRP B 1 38 ? 11.953 -8.367 7.629 1 91.69 38 TRP B O 1
ATOM 1346 N N . GLN B 1 39 ? 11.234 -9.578 5.902 1 92.5 39 GLN B N 1
ATOM 1347 C CA . GLN B 1 39 ? 12.219 -10.625 6.164 1 92.5 39 GLN B CA 1
ATOM 1348 C C . GLN B 1 39 ? 13.641 -10.109 5.977 1 92.5 39 GLN B C 1
ATOM 1350 O O . GLN B 1 39 ? 14.531 -10.43 6.77 1 92.5 39 GLN B O 1
ATOM 1355 N N . GLN B 1 40 ? 13.836 -9.367 4.965 1 91.94 40 GLN B N 1
ATOM 1356 C CA . GLN B 1 40 ? 15.164 -8.852 4.652 1 91.94 40 GLN B CA 1
ATOM 1357 C C . GLN B 1 40 ? 15.391 -7.488 5.301 1 91.94 40 GLN B C 1
ATOM 1359 O O . GLN B 1 40 ? 16.484 -6.938 5.234 1 91.94 40 GLN B O 1
ATOM 1364 N N . ASN B 1 41 ? 14.398 -6.926 5.957 1 93.31 41 ASN B N 1
ATOM 1365 C CA . ASN B 1 41 ? 14.461 -5.586 6.539 1 93.31 41 ASN B CA 1
ATOM 1366 C C . ASN B 1 41 ? 15 -4.566 5.535 1 93.31 41 ASN B C 1
ATOM 1368 O O . ASN B 1 41 ? 15.945 -3.838 5.836 1 93.31 41 ASN B O 1
ATOM 1372 N N . SER B 1 42 ? 14.367 -4.516 4.418 1 95.25 42 SER B N 1
ATOM 1373 C CA . SER B 1 42 ? 14.859 -3.674 3.334 1 95.25 42 SER B CA 1
ATOM 1374 C C . SER B 1 42 ? 13.727 -3.199 2.436 1 95.25 42 SER B C 1
ATOM 1376 O O . SER B 1 42 ? 12.602 -3.701 2.531 1 95.25 42 SER B O 1
ATOM 1378 N N . VAL B 1 43 ? 14 -2.182 1.717 1 97.31 43 VAL B N 1
ATOM 1379 C CA . VAL B 1 43 ? 13.219 -1.831 0.539 1 97.31 43 VAL B CA 1
ATOM 1380 C C . VAL B 1 43 ? 13.914 -2.348 -0.719 1 97.31 43 VAL B C 1
ATOM 1382 O O . VAL B 1 43 ? 15.062 -1.99 -0.992 1 97.31 43 VAL B O 1
ATOM 1385 N N . VAL B 1 44 ? 13.258 -3.176 -1.428 1 97.25 44 VAL B N 1
ATOM 1386 C CA . VAL B 1 44 ? 13.836 -3.783 -2.621 1 97.25 44 VAL B CA 1
ATOM 1387 C C . VAL B 1 44 ? 13.219 -3.158 -3.871 1 97.25 44 VAL B C 1
ATOM 1389 O O . VAL B 1 44 ? 12.016 -2.9 -3.914 1 97.25 44 VAL B O 1
ATOM 1392 N N . VAL B 1 45 ? 14.062 -2.855 -4.84 1 98.12 45 VAL B N 1
ATOM 1393 C CA . VAL B 1 45 ? 13.641 -2.398 -6.16 1 98.12 45 VAL B CA 1
ATOM 1394 C C . VAL B 1 45 ? 13.977 -3.457 -7.207 1 98.12 45 VAL B C 1
ATOM 1396 O O . VAL B 1 45 ? 15.141 -3.865 -7.336 1 98.12 45 VAL B O 1
ATOM 1399 N N . CYS B 1 46 ? 12.977 -3.881 -7.902 1 96.88 46 CYS B N 1
ATOM 1400 C CA . CYS B 1 46 ? 13.203 -4.84 -8.977 1 96.88 46 CYS B CA 1
ATOM 1401 C C . CYS B 1 46 ? 12.586 -4.348 -10.281 1 96.88 46 CYS B C 1
ATOM 1403 O O . CYS B 1 46 ? 11.617 -3.582 -10.266 1 96.88 46 CYS B O 1
ATOM 1405 N N . ASP B 1 47 ? 13.148 -4.785 -11.375 1 95.44 47 ASP B N 1
ATOM 1406 C CA . ASP B 1 47 ? 12.594 -4.391 -12.664 1 95.44 47 ASP B CA 1
ATOM 1407 C C . ASP B 1 47 ? 11.438 -5.305 -13.07 1 95.44 47 ASP B C 1
ATOM 1409 O O . ASP B 1 47 ? 11.023 -6.168 -12.289 1 95.44 47 ASP B O 1
ATOM 1413 N N . GLY B 1 48 ? 10.867 -5.059 -14.211 1 90.69 48 GLY B N 1
ATOM 1414 C CA . GLY B 1 48 ? 9.688 -5.77 -14.664 1 90.69 48 GLY B CA 1
ATOM 1415 C C . GLY B 1 48 ? 9.938 -7.25 -14.898 1 90.69 48 GLY B C 1
ATOM 1416 O O . GLY B 1 48 ? 8.992 -8.031 -15.047 1 90.69 48 GLY B O 1
ATOM 1417 N N . LEU B 1 49 ? 11.203 -7.641 -14.828 1 89.38 49 LEU B N 1
ATOM 1418 C CA . LEU B 1 49 ? 11.57 -9.039 -15.039 1 89.38 49 LEU B CA 1
ATOM 1419 C C . LEU B 1 49 ? 11.93 -9.711 -13.719 1 89.38 49 LEU B C 1
ATOM 1421 O O . LEU B 1 49 ? 12.281 -10.891 -13.695 1 89.38 49 LEU B O 1
ATOM 1425 N N . GLY B 1 50 ? 11.844 -8.961 -12.656 1 92.69 50 GLY B N 1
ATOM 1426 C CA . GLY B 1 50 ? 12.086 -9.531 -11.344 1 92.69 50 GLY B CA 1
ATOM 1427 C C . GLY B 1 50 ? 13.531 -9.414 -10.898 1 92.69 50 GLY B C 1
ATOM 1428 O O . GLY B 1 50 ? 13.898 -9.906 -9.836 1 92.69 50 GLY B O 1
ATOM 1429 N N . GLN B 1 51 ? 14.336 -8.805 -11.711 1 95.56 51 GLN B N 1
ATOM 1430 C CA . GLN B 1 51 ? 15.719 -8.578 -11.32 1 95.56 51 GLN B CA 1
ATOM 1431 C C . GLN B 1 51 ? 15.828 -7.445 -10.297 1 95.56 51 GLN B C 1
ATOM 1433 O O . GLN B 1 51 ? 15.289 -6.355 -10.523 1 95.56 51 GLN B O 1
ATOM 1438 N N . VAL B 1 52 ? 16.547 -7.75 -9.227 1 96.94 52 VAL B N 1
ATOM 1439 C CA . VAL B 1 52 ? 16.781 -6.719 -8.219 1 96.94 52 VAL B CA 1
ATOM 1440 C C . VAL B 1 52 ? 17.781 -5.699 -8.742 1 96.94 52 VAL B C 1
ATOM 1442 O O . VAL B 1 52 ? 18.922 -6.055 -9.07 1 96.94 52 VAL B O 1
ATOM 1445 N N . ILE B 1 53 ? 17.406 -4.473 -8.82 1 97 53 ILE B N 1
ATOM 1446 C CA . ILE B 1 53 ? 18.281 -3.453 -9.367 1 97 53 ILE B CA 1
ATOM 1447 C C . ILE B 1 53 ? 18.719 -2.498 -8.258 1 97 53 ILE B C 1
ATOM 1449 O O . ILE B 1 53 ? 19.594 -1.644 -8.469 1 97 53 ILE B O 1
ATOM 1453 N N . GLY B 1 54 ? 18.156 -2.604 -7.051 1 96.88 54 GLY B N 1
ATOM 1454 C CA . GLY B 1 54 ? 18.516 -1.808 -5.891 1 96.88 54 GLY B CA 1
ATOM 1455 C C . GLY B 1 54 ? 17.875 -2.301 -4.605 1 96.88 54 GLY B C 1
ATOM 1456 O O . GLY B 1 54 ? 16.844 -2.971 -4.637 1 96.88 54 GLY B O 1
ATOM 1457 N N . GLU B 1 55 ? 18.469 -1.969 -3.518 1 95.88 55 GLU B N 1
ATOM 1458 C CA . GLU B 1 55 ? 17.984 -2.35 -2.197 1 95.88 55 GLU B CA 1
ATOM 1459 C C . GLU B 1 55 ? 18.438 -1.361 -1.131 1 95.88 55 GLU B C 1
ATOM 1461 O O . GLU B 1 55 ? 19.625 -1.048 -1.045 1 95.88 55 GLU B O 1
ATOM 1466 N N . TYR B 1 56 ? 17.531 -0.862 -0.428 1 96.88 56 TYR B N 1
ATOM 1467 C CA . TYR B 1 56 ? 17.844 0.048 0.67 1 96.88 56 TYR B CA 1
ATOM 1468 C C . TYR B 1 56 ? 17.734 -0.664 2.014 1 96.88 56 TYR B C 1
ATOM 1470 O O . TYR B 1 56 ? 16.672 -1.172 2.373 1 96.88 56 TYR B O 1
ATOM 1478 N N . ARG B 1 57 ? 18.781 -0.799 2.783 1 92.5 57 ARG B N 1
ATOM 1479 C CA . ARG B 1 57 ? 18.844 -1.406 4.109 1 92.5 57 ARG B CA 1
ATOM 1480 C C . ARG B 1 57 ? 19.312 -0.394 5.152 1 92.5 57 ARG B C 1
ATOM 1482 O O . ARG B 1 57 ? 20.047 -0.739 6.078 1 92.5 57 ARG B O 1
ATOM 1489 N N . GLY B 1 58 ? 19 0.863 4.941 1 83.19 58 GLY B N 1
ATOM 1490 C CA . GLY B 1 58 ? 19.578 1.94 5.727 1 83.19 58 GLY B CA 1
ATOM 1491 C C . GLY B 1 58 ? 18.891 2.15 7.059 1 83.19 58 GLY B C 1
ATOM 1492 O O . GLY B 1 58 ? 18.062 1.331 7.465 1 83.19 58 GLY B O 1
ATOM 1493 N N . PRO B 1 59 ? 19.375 3.141 7.719 1 75.56 59 PRO B N 1
ATOM 1494 C CA . PRO B 1 59 ? 18.828 3.498 9.031 1 75.56 59 PRO B CA 1
ATOM 1495 C C . PRO B 1 59 ? 17.312 3.684 9 1 75.56 59 PRO B C 1
ATOM 1497 O O . PRO B 1 59 ? 16.75 4.055 7.965 1 75.56 59 PRO B O 1
ATOM 1500 N N . GLY B 1 60 ? 16.672 3.305 10.078 1 76.88 60 GLY B N 1
ATOM 1501 C CA . GLY B 1 60 ? 15.234 3.479 10.211 1 76.88 60 GLY B CA 1
ATOM 1502 C C . GLY B 1 60 ? 14.453 2.195 9.984 1 76.88 60 GLY B C 1
ATOM 1503 O O . GLY B 1 60 ? 13.273 2.107 10.344 1 76.88 60 GLY B O 1
ATOM 1504 N N . LEU B 1 61 ? 15.18 1.297 9.234 1 81.81 61 LEU B N 1
ATOM 1505 C CA . LEU B 1 61 ? 14.492 0.035 8.977 1 81.81 61 LEU B CA 1
ATOM 1506 C C . LEU B 1 61 ? 14.836 -0.997 10.047 1 81.81 61 LEU B C 1
ATOM 1508 O O . LEU B 1 61 ? 14.133 -1.998 10.195 1 81.81 61 LEU B O 1
ATOM 1512 N N . HIS B 1 62 ? 15.867 -0.765 10.805 1 76.5 62 HIS B N 1
ATOM 1513 C CA . HIS B 1 62 ? 16.344 -1.759 11.758 1 76.5 62 HIS B CA 1
ATOM 1514 C C . HIS B 1 62 ? 15.469 -1.781 13.008 1 76.5 62 HIS B C 1
ATOM 1516 O O . HIS B 1 62 ? 15.141 -0.729 13.555 1 76.5 62 HIS B O 1
ATOM 1522 N N . GLY B 1 63 ? 15.102 -3.049 13.352 1 70.69 63 GLY B N 1
ATOM 1523 C CA . GLY B 1 63 ? 14.352 -3.266 14.578 1 70.69 63 GLY B CA 1
ATOM 1524 C C . GLY B 1 63 ? 12.859 -3.051 14.414 1 70.69 63 GLY B C 1
ATOM 1525 O O . GLY B 1 63 ? 12.094 -3.217 15.367 1 70.69 63 GLY B O 1
ATOM 1526 N N . CYS B 1 64 ? 12.477 -2.512 13.234 1 74.56 64 CYS B N 1
ATOM 1527 C CA . CYS B 1 64 ? 11.055 -2.27 13.008 1 74.56 64 CYS B CA 1
ATOM 1528 C C . CYS B 1 64 ? 10.609 -2.857 11.672 1 74.56 64 CYS B C 1
ATOM 1530 O O . CYS B 1 64 ? 11.445 -3.246 10.852 1 74.56 64 CYS B O 1
ATOM 1532 N N . GLN B 1 65 ? 9.352 -3.135 11.547 1 81.5 65 GLN B N 1
ATOM 1533 C CA . GLN B 1 65 ? 8.805 -3.467 10.234 1 81.5 65 GLN B CA 1
ATOM 1534 C C . GLN B 1 65 ? 9.047 -2.342 9.234 1 81.5 65 GLN B C 1
ATOM 1536 O O . GLN B 1 65 ? 8.844 -1.168 9.555 1 81.5 65 GLN B O 1
ATOM 1541 N N . PRO B 1 66 ? 9.703 -2.693 8.117 1 90.62 66 PRO B N 1
ATOM 1542 C CA . PRO B 1 66 ? 9.859 -1.628 7.125 1 90.62 66 PRO B CA 1
ATOM 1543 C C . PRO B 1 66 ? 8.539 -0.956 6.766 1 90.62 66 PRO B C 1
ATOM 1545 O O . PRO B 1 66 ? 7.496 -1.617 6.723 1 90.62 66 PRO B O 1
ATOM 1548 N N . GLY B 1 67 ? 8.57 0.268 6.523 1 95.06 67 GLY B N 1
ATOM 1549 C CA . GLY B 1 67 ? 7.379 1.078 6.34 1 95.06 67 GLY B CA 1
ATOM 1550 C C . GLY B 1 67 ? 6.801 0.984 4.941 1 95.06 67 GLY B C 1
ATOM 1551 O O . GLY B 1 67 ? 7.258 0.174 4.129 1 95.06 67 GLY B O 1
ATOM 1552 N N . SER B 1 68 ? 5.77 1.735 4.691 1 97.31 68 SER B N 1
ATOM 1553 C CA . SER B 1 68 ? 5.059 1.812 3.418 1 97.31 68 SER B CA 1
ATOM 1554 C C . SER B 1 68 ? 5.859 2.594 2.383 1 97.31 68 SER B C 1
ATOM 1556 O O . SER B 1 68 ? 6.559 3.549 2.725 1 97.31 68 SER B O 1
ATOM 1558 N N . VAL B 1 69 ? 5.688 2.17 1.127 1 98.19 69 VAL B N 1
ATOM 1559 C CA . VAL B 1 69 ? 6.414 2.816 0.041 1 98.19 69 VAL B CA 1
ATOM 1560 C C . VAL B 1 69 ? 5.434 3.346 -1 1 98.19 69 VAL B C 1
ATOM 1562 O O . VAL B 1 69 ? 4.406 2.715 -1.271 1 98.19 69 VAL B O 1
ATOM 1565 N N . SER B 1 70 ? 5.707 4.445 -1.567 1 97.88 70 SER B N 1
ATOM 1566 C CA . SER B 1 70 ? 5.051 5.027 -2.734 1 97.88 70 SER B CA 1
ATOM 1567 C C . SER B 1 70 ? 6.066 5.668 -3.676 1 97.88 70 SER B C 1
ATOM 1569 O O . SER B 1 70 ? 7.219 5.891 -3.297 1 97.88 70 SER B O 1
ATOM 1571 N N . VAL B 1 71 ? 5.684 5.887 -4.906 1 97.06 71 VAL B N 1
ATOM 1572 C CA . VAL B 1 71 ? 6.609 6.363 -5.926 1 97.06 71 VAL B CA 1
ATOM 1573 C C . VAL B 1 71 ? 5.973 7.508 -6.711 1 97.06 71 VAL B C 1
ATOM 1575 O O . VAL B 1 71 ? 4.789 7.457 -7.047 1 97.06 71 VAL B O 1
ATOM 1578 N N . ASP B 1 72 ? 6.789 8.555 -7.035 1 96.25 72 ASP B N 1
ATOM 1579 C CA . ASP B 1 72 ? 6.242 9.656 -7.82 1 96.25 72 ASP B CA 1
ATOM 1580 C C . ASP B 1 72 ? 6.5 9.445 -9.312 1 96.25 72 ASP B C 1
ATOM 1582 O O . ASP B 1 72 ? 6.953 8.375 -9.727 1 96.25 72 ASP B O 1
ATOM 1586 N N . LYS B 1 73 ? 6.16 10.398 -10.109 1 94 73 LYS B N 1
ATOM 1587 C CA . LYS B 1 73 ? 6.195 10.289 -11.57 1 94 73 LYS B CA 1
ATOM 1588 C C . LYS B 1 73 ? 7.625 10.117 -12.07 1 94 73 LYS B C 1
ATOM 1590 O O . LYS B 1 73 ? 7.844 9.617 -13.18 1 94 73 LYS B O 1
ATOM 1595 N N . LYS B 1 74 ? 8.586 10.57 -11.289 1 94.62 74 LYS B N 1
ATOM 1596 C CA . LYS B 1 74 ? 9.984 10.484 -11.711 1 94.62 74 LYS B CA 1
ATOM 1597 C C . LYS B 1 74 ? 10.656 9.242 -11.133 1 94.62 74 LYS B C 1
ATOM 1599 O O . LYS B 1 74 ? 11.844 9.008 -11.367 1 94.62 74 LYS B O 1
ATOM 1604 N N . GLY B 1 75 ? 9.93 8.516 -10.344 1 95.31 75 GLY B N 1
ATOM 1605 C CA . GLY B 1 75 ? 10.445 7.258 -9.836 1 95.31 75 GLY B CA 1
ATOM 1606 C C . GLY B 1 75 ? 11.062 7.383 -8.453 1 95.31 75 GLY B C 1
ATOM 1607 O O . GLY B 1 75 ? 11.578 6.406 -7.906 1 95.31 75 GLY B O 1
ATOM 1608 N N . TYR B 1 76 ? 11 8.578 -7.883 1 97.06 76 TYR B N 1
ATOM 1609 C CA . TYR B 1 76 ? 11.484 8.719 -6.516 1 97.06 76 TYR B CA 1
ATOM 1610 C C . TYR B 1 76 ? 10.602 7.953 -5.539 1 97.06 76 TYR B C 1
ATOM 1612 O O . TYR B 1 76 ? 9.383 7.941 -5.676 1 97.06 76 TYR B O 1
ATOM 1620 N N . ILE B 1 77 ? 11.258 7.34 -4.582 1 97.56 77 ILE B N 1
ATOM 1621 C CA . ILE B 1 77 ? 10.578 6.453 -3.641 1 97.56 77 ILE B CA 1
ATOM 1622 C C . ILE B 1 77 ? 10.422 7.156 -2.295 1 97.56 77 ILE B C 1
ATOM 1624 O O . ILE B 1 77 ? 11.375 7.738 -1.775 1 97.56 77 ILE B O 1
ATOM 1628 N N . PHE B 1 78 ? 9.234 7.184 -1.786 1 98.06 78 PHE B N 1
ATOM 1629 C CA . PHE B 1 78 ? 8.938 7.711 -0.461 1 98.06 78 PHE B CA 1
ATOM 1630 C C . PHE B 1 78 ? 8.664 6.582 0.523 1 98.06 78 PHE B C 1
ATOM 1632 O O . PHE B 1 78 ? 7.836 5.703 0.256 1 98.06 78 PHE B O 1
ATOM 1639 N N . LEU B 1 79 ? 9.367 6.562 1.607 1 97.88 79 LEU B N 1
ATOM 1640 C CA . LEU B 1 79 ? 9.32 5.5 2.605 1 97.88 79 LEU B CA 1
ATOM 1641 C C . LEU B 1 79 ? 8.961 6.055 3.977 1 97.88 79 LEU B C 1
ATOM 1643 O O . LEU B 1 79 ? 9.602 6.992 4.461 1 97.88 79 LEU B O 1
ATOM 1647 N N . THR B 1 80 ? 7.93 5.531 4.551 1 97.25 80 THR B N 1
ATOM 1648 C CA . THR B 1 80 ? 7.566 5.938 5.902 1 97.25 80 THR B CA 1
ATOM 1649 C C . THR B 1 80 ? 8.461 5.258 6.934 1 97.25 80 THR B C 1
ATOM 1651 O O . THR B 1 80 ? 8.719 4.055 6.844 1 97.25 80 THR B O 1
ATOM 1654 N N . LEU B 1 81 ? 8.953 5.957 7.852 1 95.62 81 LEU B N 1
ATOM 1655 C CA . LEU B 1 81 ? 9.633 5.477 9.055 1 95.62 81 LEU B CA 1
ATOM 1656 C C . LEU B 1 81 ? 8.859 5.879 10.305 1 95.62 81 LEU B C 1
ATOM 1658 O O . LEU B 1 81 ? 9.117 6.938 10.883 1 95.62 81 LEU B O 1
ATOM 1662 N N . ARG B 1 82 ? 7.988 5.043 10.664 1 93.81 82 ARG B N 1
ATOM 1663 C CA . ARG B 1 82 ? 6.973 5.328 11.672 1 93.81 82 ARG B CA 1
ATOM 1664 C C . ARG B 1 82 ? 7.613 5.691 13.008 1 93.81 82 ARG B C 1
ATOM 1666 O O . ARG B 1 82 ? 7.238 6.688 13.625 1 93.81 82 ARG B O 1
ATOM 1673 N N . GLU B 1 83 ? 8.617 4.918 13.391 1 92.25 83 GLU B N 1
ATOM 1674 C CA . GLU B 1 83 ? 9.156 5.02 14.75 1 92.25 83 GLU B CA 1
ATOM 1675 C C . GLU B 1 83 ? 9.969 6.305 14.922 1 92.25 83 GLU B C 1
ATOM 1677 O O . GLU B 1 83 ? 10.141 6.789 16.047 1 92.25 83 GLU B O 1
ATOM 1682 N N . VAL B 1 84 ? 10.492 6.891 13.891 1 92.06 84 VAL B N 1
ATOM 1683 C CA . VAL B 1 84 ? 11.289 8.109 14 1 92.06 84 VAL B CA 1
ATOM 1684 C C . VAL B 1 84 ? 10.531 9.281 13.391 1 92.06 84 VAL B C 1
ATOM 1686 O O . VAL B 1 84 ? 11.109 10.344 13.148 1 92.06 84 VAL B O 1
ATOM 1689 N N . ASN B 1 85 ? 9.289 9.133 13.023 1 94.62 85 ASN B N 1
ATOM 1690 C CA . ASN B 1 85 ? 8.375 10.164 12.555 1 94.62 85 ASN B CA 1
ATOM 1691 C C . ASN B 1 85 ? 8.883 10.828 11.281 1 94.62 85 ASN B C 1
ATOM 1693 O O . ASN B 1 85 ? 8.891 12.055 11.18 1 94.62 85 ASN B O 1
ATOM 1697 N N . LYS B 1 86 ? 9.297 10.039 10.32 1 95.5 86 LYS B N 1
ATOM 1698 C CA . LYS B 1 86 ? 9.828 10.594 9.078 1 95.5 86 LYS B CA 1
ATOM 1699 C C . LYS B 1 86 ? 9.258 9.867 7.863 1 95.5 86 LYS B C 1
ATOM 1701 O O . LYS B 1 86 ? 8.844 8.711 7.961 1 95.5 86 LYS B O 1
ATOM 1706 N N . VAL B 1 87 ? 9.188 10.586 6.82 1 97.31 87 VAL B N 1
ATOM 1707 C CA . VAL B 1 87 ? 9.203 10.031 5.473 1 97.31 87 VAL B CA 1
ATOM 1708 C C . VAL B 1 87 ? 10.523 10.383 4.789 1 97.31 87 VAL B C 1
ATOM 1710 O O . VAL B 1 87 ? 10.891 11.555 4.699 1 97.31 87 VAL B O 1
ATOM 1713 N N . VAL B 1 88 ? 11.203 9.367 4.363 1 97 88 VAL B N 1
ATOM 1714 C CA . VAL B 1 88 ? 12.453 9.617 3.654 1 97 88 VAL B CA 1
ATOM 1715 C C . VAL B 1 88 ? 12.25 9.406 2.156 1 97 88 VAL B C 1
ATOM 1717 O O . VAL B 1 88 ? 11.266 8.789 1.738 1 97 88 VAL B O 1
ATOM 1720 N N . ILE B 1 89 ? 13.188 9.953 1.417 1 97.25 89 ILE B N 1
ATOM 1721 C CA . ILE B 1 89 ? 13.109 9.867 -0.037 1 97.25 89 ILE B CA 1
ATOM 1722 C C . ILE B 1 89 ? 14.336 9.125 -0.576 1 97.25 89 ILE B C 1
ATOM 1724 O O . ILE B 1 89 ? 15.461 9.391 -0.151 1 97.25 89 ILE B O 1
ATOM 1728 N N . LEU B 1 90 ? 14.078 8.156 -1.39 1 97.31 90 LEU B N 1
ATOM 1729 C CA . LEU B 1 90 ? 15.109 7.406 -2.096 1 97.31 90 LEU B CA 1
ATOM 1730 C C . LEU B 1 90 ? 15.078 7.715 -3.59 1 97.31 90 LEU B C 1
ATOM 1732 O O . LEU B 1 90 ? 14.047 8.109 -4.125 1 97.31 90 LEU B O 1
ATOM 1736 N N . ASP B 1 91 ? 16.172 7.574 -4.262 1 96.94 91 ASP B N 1
ATOM 1737 C CA . ASP B 1 91 ? 16.172 7.672 -5.719 1 96.94 91 ASP B CA 1
ATOM 1738 C C . ASP B 1 91 ? 15.594 6.41 -6.355 1 96.94 91 ASP B C 1
ATOM 1740 O O . ASP B 1 91 ? 15.242 5.461 -5.652 1 96.94 91 ASP B O 1
ATOM 1744 N N . PRO B 1 92 ? 15.398 6.387 -7.656 1 96.5 92 PRO B N 1
ATOM 1745 C CA . PRO B 1 92 ? 14.719 5.258 -8.305 1 96.5 92 PRO B CA 1
ATOM 1746 C C . PRO B 1 92 ? 15.484 3.945 -8.148 1 96.5 92 PRO B C 1
ATOM 1748 O O . PRO B 1 92 ? 14.922 2.871 -8.383 1 96.5 92 PRO B O 1
ATOM 1751 N N . LYS B 1 93 ? 16.719 3.971 -7.723 1 94 93 LYS B N 1
ATOM 1752 C CA . LYS B 1 93 ? 17.5 2.758 -7.516 1 94 93 LYS B CA 1
ATOM 1753 C C . LYS B 1 93 ? 17.547 2.375 -6.039 1 94 93 LYS B C 1
ATOM 1755 O O . LYS B 1 93 ? 18.188 1.388 -5.668 1 94 93 LYS B O 1
ATOM 1760 N N . GLY B 1 94 ? 16.906 3.184 -5.168 1 95.38 94 GLY B N 1
ATOM 1761 C CA . GLY B 1 94 ? 16.781 2.816 -3.768 1 95.38 94 GLY B CA 1
ATOM 1762 C C . GLY B 1 94 ? 17.844 3.449 -2.887 1 95.38 94 GLY B C 1
ATOM 1763 O O . GLY B 1 94 ? 17.984 3.074 -1.723 1 95.38 94 GLY B O 1
ATOM 1764 N N . SER B 1 95 ? 18.594 4.375 -3.438 1 95.75 95 SER B N 1
ATOM 1765 C CA . SER B 1 95 ? 19.578 5.086 -2.619 1 95.75 95 SER B CA 1
ATOM 1766 C C . SER B 1 95 ? 18.922 6.227 -1.844 1 95.75 95 SER B C 1
ATOM 1768 O O . SER B 1 95 ? 18.078 6.953 -2.385 1 95.75 95 SER B O 1
ATOM 1770 N N . LEU B 1 96 ? 19.391 6.34 -0.633 1 96.31 96 LEU B N 1
ATOM 1771 C CA . LEU B 1 96 ? 18.828 7.363 0.231 1 96.31 96 LEU B CA 1
ATOM 1772 C C . LEU B 1 96 ? 19.25 8.758 -0.212 1 96.31 96 LEU B C 1
ATOM 1774 O O . LEU B 1 96 ? 20.453 9.008 -0.387 1 96.31 96 LEU B O 1
ATOM 1778 N N . LEU B 1 97 ? 18.297 9.57 -0.427 1 96.06 97 LEU B N 1
ATOM 1779 C CA . LEU B 1 97 ? 18.594 10.961 -0.763 1 96.06 97 LEU B CA 1
ATOM 1780 C C . LEU B 1 97 ? 18.484 11.852 0.469 1 96.06 97 LEU B C 1
ATOM 1782 O O . LEU B 1 97 ? 19.156 12.875 0.562 1 96.06 97 LEU B O 1
ATOM 1786 N N . GLY B 1 98 ? 17.531 11.508 1.475 1 95.19 98 GLY B N 1
ATOM 1787 C CA . GLY B 1 98 ? 17.406 12.258 2.711 1 95.19 98 GLY B CA 1
ATOM 1788 C C . GLY B 1 98 ? 15.992 12.258 3.273 1 95.19 98 GLY B C 1
ATOM 1789 O O . GLY B 1 98 ? 15.156 11.461 2.85 1 95.19 98 GLY B O 1
ATOM 1790 N N . ASP B 1 99 ? 15.812 13.109 4.246 1 95.38 99 ASP B N 1
ATOM 1791 C CA . ASP B 1 99 ? 14.492 13.273 4.832 1 95.38 99 ASP B CA 1
ATOM 1792 C C . ASP B 1 99 ? 13.578 14.086 3.91 1 95.38 99 ASP B C 1
ATOM 1794 O O . ASP B 1 99 ? 14.008 15.07 3.312 1 95.38 99 ASP B O 1
ATOM 1798 N N . PHE B 1 100 ? 12.43 13.578 3.725 1 96.81 100 PHE B N 1
ATOM 1799 C CA . PHE B 1 100 ? 11.461 14.328 2.93 1 96.81 100 PHE B CA 1
ATOM 1800 C C . PHE B 1 100 ? 10.461 15.039 3.826 1 96.81 100 PHE B C 1
ATOM 1802 O O . PHE B 1 100 ? 10.242 16.25 3.684 1 96.81 100 PHE B O 1
ATOM 1809 N N . LEU B 1 101 ? 9.797 14.32 4.719 1 97.12 101 LEU B N 1
ATOM 1810 C CA . LEU B 1 101 ? 8.922 14.875 5.754 1 97.12 101 LEU B CA 1
ATOM 1811 C C . LEU B 1 101 ? 9.414 14.484 7.145 1 97.12 101 LEU B C 1
ATOM 1813 O O . LEU B 1 101 ? 9.922 13.383 7.34 1 97.12 101 LEU B O 1
ATOM 1817 N N . THR B 1 102 ? 9.18 15.367 8.109 1 95.94 102 THR B N 1
ATOM 1818 C CA . THR B 1 102 ? 9.578 15.164 9.5 1 95.94 102 THR B CA 1
ATOM 1819 C C . THR B 1 102 ? 8.477 15.617 10.453 1 95.94 102 THR B C 1
ATOM 1821 O O . THR B 1 102 ? 7.387 15.992 10.016 1 95.94 102 THR B O 1
ATOM 1824 N N . ALA B 1 103 ? 8.844 15.516 11.727 1 93.12 103 ALA B N 1
ATOM 1825 C CA . ALA B 1 103 ? 7.906 15.984 12.742 1 93.12 103 ALA B CA 1
ATOM 1826 C C . ALA B 1 103 ? 7.562 17.453 12.539 1 93.12 103 ALA B C 1
ATOM 1828 O O . ALA B 1 103 ? 6.473 17.906 12.906 1 93.12 103 ALA B O 1
ATOM 1829 N N . TYR B 1 104 ? 8.438 18.203 11.922 1 92.31 104 TYR B N 1
ATOM 1830 C CA . TYR B 1 104 ? 8.219 19.625 11.664 1 92.31 104 TYR B CA 1
ATOM 1831 C C . TYR B 1 104 ? 7.078 19.828 10.672 1 92.31 104 TYR B C 1
ATOM 1833 O O . TYR B 1 104 ? 6.48 20.906 10.617 1 92.31 104 TYR B O 1
ATOM 1841 N N . HIS B 1 105 ? 6.758 18.828 9.93 1 93.44 105 HIS B N 1
ATOM 1842 C CA . HIS B 1 105 ? 5.66 18.891 8.969 1 93.44 105 HIS B CA 1
ATOM 1843 C C . HIS B 1 105 ? 4.367 18.344 9.57 1 93.44 105 HIS B C 1
ATOM 1845 O O . HIS B 1 105 ? 3.396 18.094 8.852 1 93.44 105 HIS B O 1
ATOM 1851 N N . GLY B 1 106 ? 4.398 18 10.867 1 91.94 106 GLY B N 1
ATOM 1852 C CA . GLY B 1 106 ? 3.209 17.516 11.547 1 91.94 106 GLY B CA 1
ATOM 1853 C C . GLY B 1 106 ? 3.082 16 11.5 1 91.94 106 GLY B C 1
ATOM 1854 O O . GLY B 1 106 ? 2.012 15.453 11.766 1 91.94 106 GLY B O 1
ATOM 1855 N N . LEU B 1 107 ? 4.129 15.359 11.125 1 94.88 107 LEU B N 1
ATOM 1856 C CA . LEU B 1 107 ? 4.082 13.906 11.039 1 94.88 107 LEU B CA 1
ATOM 1857 C C . LEU B 1 107 ? 4.164 13.273 12.422 1 94.88 107 LEU B C 1
ATOM 1859 O O . LEU B 1 107 ? 5.094 13.562 13.18 1 94.88 107 LEU B O 1
ATOM 1863 N N . GLU B 1 108 ? 3.193 12.5 12.758 1 94.56 108 GLU B N 1
ATOM 1864 C CA . GLU B 1 108 ? 3.17 11.703 13.984 1 94.56 108 GLU B CA 1
ATOM 1865 C C . GLU B 1 108 ? 2.973 10.227 13.68 1 94.56 108 GLU B C 1
ATOM 1867 O O . GLU B 1 108 ? 1.844 9.766 13.484 1 94.56 108 GLU B O 1
ATOM 1872 N N . LYS B 1 109 ? 4.098 9.461 13.742 1 95 109 LYS B N 1
ATOM 1873 C CA . LYS B 1 109 ? 4.109 8.023 13.5 1 95 109 LYS B CA 1
ATOM 1874 C C . LYS B 1 109 ? 3.396 7.68 12.195 1 95 109 LYS B C 1
ATOM 1876 O O . LYS B 1 109 ? 2.379 6.984 12.203 1 95 109 LYS B O 1
ATOM 1881 N N . PRO B 1 110 ? 3.953 8.219 11.047 1 96.56 110 PRO B N 1
ATOM 1882 C CA . PRO B 1 110 ? 3.344 7.906 9.75 1 96.56 110 PRO B CA 1
ATOM 1883 C C . PRO B 1 110 ? 3.281 6.406 9.477 1 96.56 110 PRO B C 1
ATOM 1885 O O . PRO B 1 110 ? 4.293 5.711 9.602 1 96.56 110 PRO B O 1
ATOM 1888 N N . ARG B 1 111 ? 2.145 5.883 9.117 1 95.38 111 ARG B N 1
ATOM 1889 C CA . ARG B 1 111 ? 1.945 4.445 8.953 1 95.38 111 ARG B CA 1
ATOM 1890 C C . ARG B 1 111 ? 2.035 4.043 7.484 1 95.38 111 ARG B C 1
ATO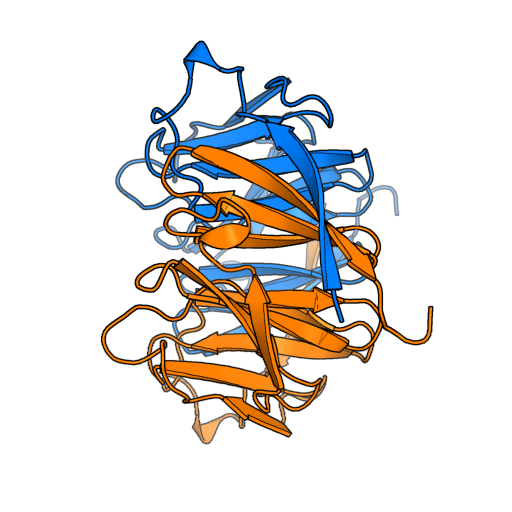M 1892 O O . ARG B 1 111 ? 2.779 3.127 7.133 1 95.38 111 ARG B O 1
ATOM 1899 N N . VAL B 1 112 ? 1.242 4.742 6.633 1 97.38 112 VAL B N 1
ATOM 1900 C CA . VAL B 1 112 ? 1.135 4.312 5.242 1 97.38 112 VAL B CA 1
ATOM 1901 C C . VAL B 1 112 ? 1.143 5.527 4.32 1 97.38 112 VAL B C 1
ATOM 1903 O O . VAL B 1 112 ? 0.65 6.598 4.688 1 97.38 112 VAL B O 1
ATOM 1906 N N . THR B 1 113 ? 1.729 5.363 3.127 1 98.12 113 THR B N 1
ATOM 1907 C CA . THR B 1 113 ? 1.725 6.414 2.111 1 98.12 113 THR B CA 1
ATOM 1908 C C . THR B 1 113 ? 1.226 5.871 0.776 1 98.12 113 THR B C 1
ATOM 1910 O O . THR B 1 113 ? 1.329 4.672 0.509 1 98.12 113 THR B O 1
ATOM 1913 N N . THR B 1 114 ? 0.676 6.711 0.016 1 97.56 114 THR B N 1
ATOM 1914 C CA . THR B 1 114 ? 0.346 6.461 -1.383 1 97.56 114 THR B CA 1
ATOM 1915 C C . THR B 1 114 ? 0.491 7.738 -2.209 1 97.56 114 THR B C 1
ATOM 1917 O O . THR B 1 114 ? 0.444 8.844 -1.666 1 97.56 114 THR B O 1
ATOM 1920 N N . MET B 1 115 ? 0.814 7.566 -3.465 1 96.5 115 MET B N 1
ATOM 1921 C CA . MET B 1 115 ? 1.016 8.68 -4.387 1 96.5 115 MET B CA 1
ATOM 1922 C C . MET B 1 115 ? -0.193 8.859 -5.297 1 96.5 115 MET B C 1
ATOM 1924 O O . MET B 1 115 ? -0.69 7.891 -5.875 1 96.5 115 MET B O 1
ATOM 1928 N N . VAL B 1 116 ? -0.659 10.094 -5.367 1 93.38 116 VAL B N 1
ATOM 1929 C CA . VAL B 1 116 ? -1.793 10.43 -6.223 1 93.38 116 VAL B CA 1
ATOM 1930 C C . VAL B 1 116 ? -1.332 11.336 -7.359 1 93.38 116 VAL B C 1
ATOM 1932 O O . VAL B 1 116 ? -0.673 12.352 -7.125 1 93.38 116 VAL B O 1
ATOM 1935 N N . ASP B 1 117 ? -1.647 10.992 -8.555 1 89.5 117 ASP B N 1
ATOM 1936 C CA . ASP B 1 117 ? -1.383 11.75 -9.773 1 89.5 117 ASP B CA 1
ATOM 1937 C C . ASP B 1 117 ? 0.105 12.062 -9.914 1 89.5 117 ASP B C 1
ATOM 1939 O O . ASP B 1 117 ? 0.477 13.078 -10.508 1 89.5 117 ASP B O 1
ATOM 1943 N N . GLY B 1 118 ? 0.94 11.391 -9.211 1 88.19 118 GLY B N 1
ATOM 1944 C CA . GLY B 1 118 ? 2.379 11.57 -9.312 1 88.19 118 GLY B CA 1
ATOM 1945 C C . GLY B 1 118 ? 2.873 12.828 -8.633 1 88.19 118 GLY B C 1
ATOM 1946 O O . GLY B 1 118 ? 4.078 13.102 -8.617 1 88.19 118 GLY B O 1
ATOM 1947 N N . ARG B 1 119 ? 1.92 13.633 -7.926 1 91.88 119 ARG B N 1
ATOM 1948 C CA . ARG B 1 119 ? 2.33 14.938 -7.41 1 91.88 119 ARG B CA 1
ATOM 1949 C C . ARG B 1 119 ? 1.874 15.125 -5.969 1 91.88 119 ARG B C 1
ATOM 1951 O O . ARG B 1 119 ? 2.287 16.078 -5.301 1 91.88 119 ARG B O 1
ATOM 1958 N N . HIS B 1 120 ? 1 14.305 -5.531 1 96.31 120 HIS B N 1
ATOM 1959 C CA . HIS B 1 120 ? 0.508 14.422 -4.164 1 96.31 120 HIS B CA 1
ATOM 1960 C C . HIS B 1 120 ? 0.843 13.18 -3.352 1 96.31 120 HIS B C 1
ATOM 1962 O O . HIS B 1 120 ? 0.442 12.07 -3.713 1 96.31 120 HIS B O 1
ATOM 1968 N N . LEU B 1 121 ? 1.594 13.406 -2.293 1 97.69 121 LEU B N 1
ATOM 1969 C CA . LEU B 1 121 ? 1.896 12.336 -1.352 1 97.69 121 LEU B CA 1
ATOM 1970 C C . LEU B 1 121 ? 0.879 12.305 -0.215 1 97.69 121 LEU B C 1
ATOM 1972 O O . LEU B 1 121 ? 0.746 13.281 0.528 1 97.69 121 LEU B O 1
ATOM 1976 N N . VAL B 1 122 ? 0.164 11.242 -0.123 1 97.94 122 VAL B N 1
ATOM 1977 C CA . VAL B 1 122 ? -0.816 11.031 0.937 1 97.94 122 VAL B CA 1
ATOM 1978 C C . VAL B 1 122 ? -0.203 10.18 2.047 1 97.94 122 VAL B C 1
ATOM 1980 O O . VAL B 1 122 ? 0.369 9.125 1.779 1 97.94 122 VAL B O 1
ATOM 1983 N N . VAL B 1 123 ? -0.3 10.641 3.264 1 98.06 123 VAL B N 1
ATOM 1984 C CA . VAL B 1 123 ? 0.282 9.945 4.406 1 98.06 123 VAL B CA 1
ATOM 1985 C C . VAL B 1 123 ? -0.767 9.781 5.504 1 98.06 123 VAL B C 1
ATOM 1987 O O . VAL B 1 123 ? -1.394 10.758 5.918 1 98.06 123 VAL B O 1
ATOM 1990 N N . SER B 1 124 ? -0.981 8.57 5.898 1 97.44 124 SER B N 1
ATOM 1991 C CA . SER B 1 124 ? -1.828 8.336 7.062 1 97.44 124 SER B CA 1
ATOM 1992 C C . SER B 1 124 ? -1.001 8.242 8.344 1 97.44 124 SER B C 1
ATOM 1994 O O . SER B 1 124 ? 0.066 7.625 8.352 1 97.44 124 SER B O 1
ATOM 1996 N N . LEU B 1 125 ? -1.506 8.852 9.375 1 96.75 125 LEU B N 1
ATOM 1997 C CA . LEU B 1 125 ? -0.813 8.891 10.656 1 96.75 125 LEU B CA 1
ATOM 1998 C C . LEU B 1 125 ? -1.443 7.918 11.648 1 96.75 125 LEU B C 1
ATOM 2000 O O . LEU B 1 125 ? -2.562 7.445 11.43 1 96.75 125 LEU B O 1
ATOM 2004 N N . SER B 1 126 ? -0.722 7.566 12.711 1 94.56 126 SER B N 1
ATOM 2005 C CA . SER B 1 126 ? -1.164 6.582 13.688 1 94.56 126 SER B CA 1
ATOM 2006 C C . SER B 1 126 ? -2.426 7.047 14.406 1 94.56 126 SER B C 1
ATOM 2008 O O . SER B 1 126 ? -3.195 6.227 14.914 1 94.56 126 SER B O 1
ATOM 2010 N N . ASN B 1 127 ? -2.66 8.352 14.422 1 92.69 127 ASN B N 1
ATOM 2011 C CA . ASN B 1 127 ? -3.834 8.875 15.117 1 92.69 127 ASN B CA 1
ATOM 2012 C C . ASN B 1 127 ? -5.059 8.891 14.211 1 92.69 127 ASN B C 1
ATOM 2014 O O . ASN B 1 127 ? -6.098 9.453 14.57 1 92.69 127 ASN B O 1
ATOM 2018 N N . GLY B 1 128 ? -4.906 8.383 13.039 1 92.81 128 GLY B N 1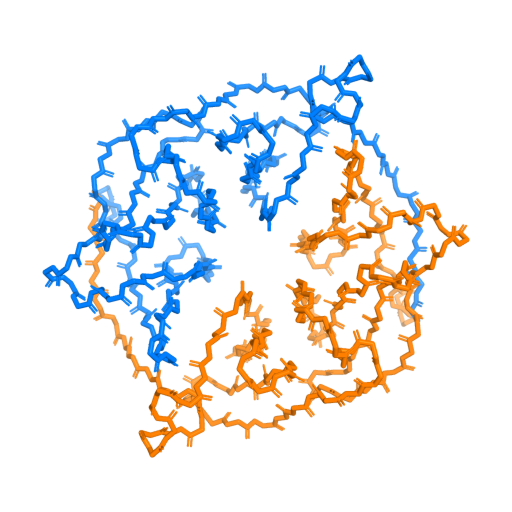
ATOM 2019 C CA . GLY B 1 128 ? -6.035 8.242 12.133 1 92.81 128 GLY B CA 1
ATOM 2020 C C . GLY B 1 128 ? -6.176 9.398 11.164 1 92.81 128 GLY B C 1
ATOM 2021 O O . GLY B 1 128 ? -7.059 9.398 10.305 1 92.81 128 GLY B O 1
ATOM 2022 N N . THR B 1 129 ? -5.281 10.336 11.266 1 95.19 129 THR B N 1
ATOM 2023 C CA . THR B 1 129 ? -5.332 11.484 10.375 1 95.19 129 THR B CA 1
ATOM 2024 C C . THR B 1 129 ? -4.641 11.18 9.047 1 95.19 129 THR B C 1
ATOM 2026 O O . THR B 1 129 ? -3.646 10.453 9.016 1 95.19 129 THR B O 1
ATOM 2029 N N . ILE B 1 130 ? -5.184 11.758 8 1 97 130 ILE B N 1
ATOM 2030 C CA . ILE B 1 130 ? -4.582 11.688 6.676 1 97 130 ILE B CA 1
ATOM 2031 C C . ILE B 1 130 ? -4.066 13.062 6.266 1 97 130 ILE B C 1
ATOM 2033 O O . ILE B 1 130 ? -4.809 14.047 6.305 1 97 130 ILE B O 1
ATOM 2037 N N . HIS B 1 131 ? -2.801 13.125 5.973 1 97.5 131 HIS B N 1
ATOM 2038 C CA . HIS B 1 131 ? -2.184 14.32 5.418 1 97.5 131 HIS B CA 1
ATOM 2039 C C . HIS B 1 131 ? -1.912 14.156 3.924 1 97.5 131 HIS B C 1
ATOM 2041 O O . HIS B 1 131 ? -1.455 13.102 3.482 1 97.5 131 HIS B O 1
ATOM 2047 N N . VAL B 1 132 ? -2.227 15.203 3.148 1 97.19 132 VAL B N 1
ATOM 2048 C CA . VAL B 1 132 ? -1.9 15.258 1.729 1 97.19 132 VAL B CA 1
ATOM 2049 C C . VAL B 1 132 ? -0.872 16.359 1.474 1 97.19 132 VAL B C 1
ATOM 2051 O O . VAL B 1 132 ? -1.108 17.531 1.798 1 97.19 132 VAL B O 1
ATOM 2054 N N . PHE B 1 133 ? 0.257 15.945 0.919 1 97.56 133 PHE B N 1
ATOM 2055 C CA . PHE B 1 133 ? 1.339 16.875 0.63 1 97.56 133 PHE B CA 1
ATOM 2056 C C . PHE B 1 133 ? 1.512 17.062 -0.874 1 97.56 133 PHE B C 1
ATOM 2058 O O . PHE B 1 133 ? 1.423 16.094 -1.634 1 97.56 133 PHE B O 1
ATOM 2065 N N . ARG B 1 134 ? 1.727 18.266 -1.317 1 96.19 134 ARG B N 1
ATOM 2066 C CA . ARG B 1 134 ? 2.174 18.516 -2.684 1 96.19 134 ARG B CA 1
ATOM 2067 C C . ARG B 1 134 ? 3.682 18.328 -2.811 1 96.19 134 ARG B C 1
ATOM 2069 O O . ARG B 1 134 ? 4.449 18.906 -2.039 1 96.19 134 ARG B O 1
ATOM 2076 N N . VAL B 1 135 ? 4.035 17.422 -3.748 1 95.44 135 VAL B N 1
ATOM 2077 C CA . VAL B 1 135 ? 5.449 17.141 -3.988 1 95.44 135 VAL B CA 1
ATOM 2078 C C . VAL B 1 135 ? 5.961 18.031 -5.121 1 95.44 135 VAL B C 1
ATOM 2080 O O . VAL B 1 135 ? 5.449 17.984 -6.242 1 95.44 135 VAL B O 1
ATOM 2083 N N . ARG B 1 136 ? 6.879 18.875 -4.871 1 87.38 136 ARG B N 1
ATOM 2084 C CA . ARG B 1 136 ? 7.461 19.766 -5.875 1 87.38 136 ARG B CA 1
ATOM 2085 C C . ARG B 1 136 ? 8.938 19.453 -6.086 1 87.38 136 ARG B C 1
ATOM 2087 O O . ARG B 1 136 ? 9.68 19.266 -5.117 1 87.38 136 ARG B O 1
ATOM 2094 N N . SER B 1 137 ? 9.195 18.984 -7.32 1 75.56 137 SER B N 1
ATOM 2095 C CA . SER B 1 137 ? 10.609 18.797 -7.648 1 75.56 137 SER B CA 1
ATOM 2096 C C . SER B 1 137 ? 11.281 20.125 -7.977 1 75.56 137 SER B C 1
ATOM 2098 O O . SER B 1 137 ? 10.633 21.062 -8.445 1 75.56 137 SER B O 1
ATOM 2100 N N . PRO B 1 138 ? 12.477 20.297 -7.352 1 62.16 138 PRO B N 1
ATOM 2101 C CA . PRO B 1 138 ? 13.148 21.562 -7.684 1 62.16 138 PRO B CA 1
ATOM 2102 C C . PRO B 1 138 ? 13.016 21.922 -9.156 1 62.16 138 PRO B C 1
ATOM 2104 O O . PRO B 1 138 ? 12.992 23.109 -9.5 1 62.16 138 PRO B O 1
ATOM 2107 N N . ASP B 1 139 ? 13.055 21.016 -10.031 1 57.53 139 ASP B N 1
ATOM 2108 C CA . ASP B 1 139 ? 13.031 21.453 -11.43 1 57.53 139 ASP B CA 1
ATOM 2109 C C . ASP B 1 139 ? 11.625 21.891 -11.836 1 57.53 139 ASP B C 1
ATOM 2111 O O . ASP B 1 139 ? 11.414 22.297 -12.977 1 57.53 139 ASP B O 1
ATOM 2115 N N . SER B 1 140 ? 10.688 21.734 -10.953 1 47.62 140 SER B N 1
ATOM 2116 C CA . SER B 1 140 ? 9.383 22.172 -11.43 1 47.62 140 SER B CA 1
ATOM 2117 C C . SER B 1 140 ? 9.18 23.672 -11.219 1 47.62 140 SER B C 1
ATOM 2119 O O . SER B 1 140 ? 9.719 24.25 -10.273 1 47.62 140 SER B O 1
#

Radius of gyration: 17.21 Å; Cα contacts (8 Å, |Δi|>4): 812; chains: 2; bounding box: 39×44×39 Å

Secondary structure (DSSP, 8-state):
-EEEEEEEE-TT-GGGTTS--EEEEEE-TTS-EEEEETTTTEEEEE-TTS-EEEEE--TTSTTS----EEE-TT--EEEEEGGGTEEEEE-TTS-EEEEEE-GGGT-SSEEEEEEETTTEEEEEETTS-EEEEEEE-TT-/-EEEEEEEE-TT-GGGTTS--EEEEEE-TTS-EEEEETTTTEEEEE-TTS-EEEEE--TTSTTS----EEE-TT--EEEEEGGGTEEEEE-TTS-EEEEEE-GGGT-SSEEEEEEETTTEEEEEETTS-EEEEEEE-TT-